Protein AF-A0A8T0DJP8-F1 (afdb_monomer_lite)

Foldseek 3Di:
DDDPDDPDPPCDPVNLVVCLVPLAADFLLLLLVLVLVVCPPPLCQVANEEEEPPDQFPRNLVSNVSSVNDAQAEEEQDEDLVLQLVLLQQWWAQPVPLDIAGCPLRNDPDPVSVVRTDGAPRDPSVRSVVVVVVSVVRVVSVCVSCVVRYDYAYLVDPPVVSLVVVCVSQVDPDPDPDPGNHYYYYHYDPRSNRVSSRVVCCVVRVHYYDYSVVSLVVCLVVVHSSNSSPVVVCVPPPPRRDDPDD

Secondary structure (DSSP, 8-state):
------------HHHHHHHHTTTPPPPHHHHHHHHHHHHTSHHHHHH-EEEES---SHHHHHHHHHTT---SEEEEEE--HHHHHHHHHTEEE-TTT--EEETTTB--SSHHHHHT-EE--PPPHHHHHHHHHHHHHHHHHHHHHHTTTEEEEETTS-HHHHHHHHHHHHTSPPSS-S----EEEEEE-TTSSHHHHHHHHHHHHTPEEEEHHHHHHHHHHTT-HHHHHHHHHHHHHSTTS-----

Sequence (246 aa):
MLADKLGHVVLNENDIYSLCSSGVDATAKELALAIKARLKQPDCEKRGFILVGFPVNEQQAKAMRWEGIFPEYAIFLEAPLQTLIEREAGKRLDPLTGETYHLISNPPPSVCVENRLVSLPANTPEKIKSLLEAYNRETVLLQQIYASVMKTVNAAQPLSDMYASVLAHVTQPPRSLALRTPRIVLLGFAGCGKKTQAGLLANKYGLLTINCGDLIRKEIANSTLLGKAMKSYVARNMPGKIPFNH

InterPro domains:
  IPR000850 Adenylate kinase/UMP-CMP kinase [PR00094] (185-198)
  IPR000850 Adenylate kinase/UMP-CMP kinase [PR00094] (213-227)
  IPR000850 Adenylate kinase/UMP-CMP kinase [PTHR23359] (35-166)
  IPR027417 P-loop containing nucleoside triphosphate hydrolase [G3DSA:3.40.50.300] (11-173)
  IPR027417 P-loop containing nucleoside triphosphate hydrolase [G3DSA:3.40.50.300] (174-242)
  IPR027417 P-loop containing nucleoside triphosphate hydrolase [SSF52540] (1-172)
  IPR027417 P-loop containing nucleoside triphosphate hydrolase [SSF52540] (183-233)
  IPR036193 Adenylate kinase, active site lid domain superfamily [SSF57774] (90-118)

pLDDT: mean 76.36, std 17.23, range [28.36, 93.88]

Organism: NCBI:txid34504

Structure (mmCIF, N/CA/C/O backbone):
data_AF-A0A8T0DJP8-F1
#
_entry.id   AF-A0A8T0DJP8-F1
#
loop_
_atom_site.group_PDB
_atom_site.id
_atom_site.type_symbol
_atom_site.label_atom_id
_atom_site.label_alt_id
_atom_site.label_comp_id
_atom_site.label_asym_id
_atom_site.label_entity_id
_atom_site.label_seq_id
_atom_site.pdbx_PDB_ins_code
_atom_site.Cartn_x
_atom_site.Cartn_y
_atom_site.Cartn_z
_atom_site.occupancy
_atom_site.B_iso_or_equiv
_atom_site.auth_seq_id
_atom_site.auth_comp_id
_atom_site.auth_asym_id
_atom_site.auth_atom_id
_atom_site.pdbx_PDB_model_num
ATOM 1 N N . MET A 1 1 ? -10.052 24.421 36.000 1.00 38.75 1 MET A N 1
ATOM 2 C CA . MET A 1 1 ? -9.300 23.293 36.592 1.00 38.75 1 MET A CA 1
ATOM 3 C C . MET A 1 1 ? -9.823 21.996 35.998 1.00 38.75 1 MET A C 1
ATOM 5 O O . MET A 1 1 ? -11.030 21.811 36.010 1.00 38.75 1 MET A O 1
ATOM 9 N N . LEU A 1 2 ? -8.900 21.148 35.520 1.00 30.52 2 LEU A N 1
ATOM 10 C CA . LEU A 1 2 ? -9.075 19.758 35.055 1.00 30.52 2 LEU A CA 1
ATOM 11 C C . LEU A 1 2 ? -9.648 19.539 33.639 1.00 30.52 2 LEU A C 1
ATOM 13 O O . LEU A 1 2 ? -10.708 18.948 33.485 1.00 30.52 2 LEU A O 1
ATOM 17 N N . ALA A 1 3 ? -8.884 19.929 32.608 1.00 28.36 3 ALA A N 1
ATOM 18 C CA . ALA A 1 3 ? -8.211 18.960 31.717 1.00 28.36 3 ALA A CA 1
ATOM 19 C C . ALA A 1 3 ? -7.372 19.638 30.605 1.00 28.36 3 ALA A C 1
ATOM 21 O O . ALA A 1 3 ? -7.477 19.297 29.433 1.00 28.36 3 ALA A O 1
ATOM 22 N N . ASP A 1 4 ? -6.444 20.519 30.997 1.00 38.28 4 ASP A N 1
ATOM 23 C CA . ASP A 1 4 ? -5.242 20.904 30.226 1.00 38.28 4 ASP A CA 1
ATOM 24 C C . ASP A 1 4 ? -4.209 19.755 30.147 1.00 38.28 4 ASP A C 1
ATOM 26 O O . ASP A 1 4 ? -3.008 19.929 30.352 1.00 38.28 4 ASP A O 1
ATOM 30 N N . LYS A 1 5 ? -4.651 18.519 29.908 1.00 37.88 5 LYS A N 1
ATOM 31 C CA . LYS A 1 5 ? -3.766 17.350 29.827 1.00 37.88 5 LYS A CA 1
ATOM 32 C C . LYS A 1 5 ? -4.276 16.390 28.771 1.00 37.88 5 LYS A C 1
ATOM 34 O O . LYS A 1 5 ? -5.035 15.486 29.089 1.00 37.88 5 LYS A O 1
ATOM 39 N N . LEU A 1 6 ? -3.846 16.631 27.535 1.00 32.41 6 LEU A N 1
ATOM 40 C CA . LEU A 1 6 ? -3.435 15.666 26.506 1.00 32.41 6 LEU A CA 1
ATOM 41 C C . LEU A 1 6 ? -3.293 16.462 25.202 1.00 32.41 6 LEU A C 1
ATOM 43 O O . LEU A 1 6 ? -4.284 16.840 24.586 1.00 32.41 6 LEU A O 1
ATOM 47 N N . GLY A 1 7 ? -2.048 16.763 24.824 1.00 31.17 7 GLY A N 1
ATOM 48 C CA . GLY A 1 7 ? -1.691 17.528 23.629 1.00 31.17 7 GLY A CA 1
ATOM 49 C C . GLY A 1 7 ? -2.070 16.820 22.329 1.00 31.17 7 GLY A C 1
ATOM 50 O O . GLY A 1 7 ? -1.211 16.298 21.622 1.00 31.17 7 GLY A O 1
ATOM 51 N N . HIS A 1 8 ? -3.354 16.835 21.994 1.00 32.19 8 HIS A N 1
ATOM 52 C CA . HIS A 1 8 ? -3.840 16.539 20.659 1.00 32.19 8 HIS A CA 1
ATOM 53 C C . HIS A 1 8 ? -4.059 17.858 19.933 1.00 32.19 8 HIS A C 1
ATOM 55 O O . HIS A 1 8 ? -5.053 18.548 20.139 1.00 32.19 8 HIS A O 1
ATOM 61 N N . VAL A 1 9 ? -3.100 18.202 19.072 1.00 29.36 9 VAL A N 1
ATOM 62 C CA . VAL A 1 9 ? -3.288 19.216 18.035 1.00 29.36 9 VAL A CA 1
ATOM 63 C C . VAL A 1 9 ? -4.400 18.712 17.117 1.00 29.36 9 VAL A C 1
ATOM 65 O O . VAL A 1 9 ? -4.161 17.889 16.232 1.00 29.36 9 VAL A O 1
ATOM 68 N N . VAL A 1 10 ? -5.622 19.174 17.366 1.00 35.66 10 VAL A N 1
ATOM 69 C CA . VAL A 1 10 ? -6.702 19.145 16.385 1.00 35.66 10 VAL A CA 1
ATOM 70 C C . VAL A 1 10 ? -6.345 20.227 15.375 1.00 35.66 10 VAL A C 1
ATOM 72 O O . VAL A 1 10 ? -6.473 21.409 15.673 1.00 35.66 10 VAL A O 1
ATOM 75 N N . LEU A 1 11 ? -5.803 19.825 14.223 1.00 35.41 11 LEU A N 1
ATOM 76 C CA . LEU A 1 11 ? -5.601 20.753 13.111 1.00 35.41 11 LEU A CA 1
ATOM 77 C C . LEU A 1 11 ? -6.986 21.177 12.621 1.00 35.41 11 LEU A C 1
ATOM 79 O O . LEU A 1 11 ? -7.792 20.329 12.234 1.00 35.41 11 LEU A O 1
ATOM 83 N N . ASN A 1 12 ? -7.267 22.471 12.718 1.00 34.00 12 ASN A N 1
ATOM 84 C CA . ASN A 1 12 ? -8.543 23.056 12.341 1.00 34.00 12 ASN A CA 1
ATOM 85 C C . ASN A 1 12 ? -8.596 23.187 10.806 1.00 34.00 12 ASN A C 1
ATOM 87 O O . ASN A 1 12 ? -7.554 23.328 10.166 1.00 34.00 12 ASN A O 1
ATOM 91 N N . GLU A 1 13 ? -9.778 23.174 10.183 1.00 39.06 13 GLU A N 1
ATOM 92 C CA . GLU A 1 13 ? -9.905 23.300 8.712 1.00 39.06 13 GLU A CA 1
ATOM 93 C C . GLU A 1 13 ? -9.254 24.593 8.176 1.00 39.06 13 GLU A C 1
ATOM 95 O O . GLU A 1 13 ? -8.717 24.613 7.069 1.00 39.06 13 GLU A O 1
ATOM 100 N N . ASN A 1 14 ? -9.178 25.634 9.010 1.00 38.84 14 ASN A N 1
ATOM 101 C CA . ASN A 1 14 ? -8.473 26.885 8.720 1.00 38.84 14 ASN A CA 1
ATOM 102 C C . ASN A 1 14 ? -6.936 26.741 8.679 1.00 38.84 14 ASN A C 1
ATOM 104 O O . ASN A 1 14 ? -6.278 27.486 7.952 1.00 38.84 14 ASN A O 1
ATOM 108 N N . ASP A 1 15 ? -6.352 25.764 9.381 1.00 40.00 15 ASP A N 1
ATOM 109 C CA . ASP A 1 15 ? -4.904 25.511 9.352 1.00 40.00 15 ASP A CA 1
ATOM 110 C C . ASP A 1 15 ? -4.483 24.893 8.012 1.00 40.00 15 ASP A C 1
ATOM 112 O O . ASP A 1 15 ? -3.421 25.217 7.481 1.00 40.00 15 ASP A O 1
ATOM 116 N N . ILE A 1 16 ? -5.354 24.073 7.410 1.00 40.12 16 ILE A N 1
ATOM 117 C CA . ILE A 1 16 ? -5.149 23.477 6.079 1.00 40.12 16 ILE A CA 1
ATOM 118 C C . ILE A 1 16 ? -5.136 24.567 4.992 1.00 40.12 16 ILE A C 1
ATOM 120 O O . ILE A 1 16 ? -4.349 24.492 4.044 1.00 40.12 16 ILE A O 1
ATOM 124 N N . TYR A 1 17 ? -5.946 25.620 5.147 1.00 38.22 17 TYR A N 1
ATOM 125 C CA . TYR A 1 17 ? -5.939 26.776 4.243 1.00 38.22 17 TYR A CA 1
ATOM 126 C C . TYR A 1 17 ? -4.620 27.568 4.304 1.00 38.22 17 TYR A C 1
ATOM 128 O O . TYR A 1 17 ? -4.152 28.029 3.262 1.00 38.22 17 TYR A O 1
ATOM 136 N N . SER A 1 18 ? -3.980 27.674 5.478 1.00 42.34 18 SER A N 1
ATOM 137 C CA . SER A 1 18 ? -2.696 28.384 5.649 1.00 42.34 18 SER A CA 1
ATOM 138 C C . SER A 1 18 ? -1.504 27.712 4.939 1.00 42.34 18 SER A C 1
ATOM 140 O O . SER A 1 18 ? -0.568 28.382 4.492 1.00 42.34 18 SER A O 1
ATOM 142 N N . LEU A 1 19 ? -1.558 26.386 4.773 1.00 38.56 19 LEU A N 1
ATOM 143 C CA . LEU A 1 19 ? -0.515 25.591 4.110 1.00 38.56 19 LEU A CA 1
ATOM 144 C C . LEU A 1 19 ? -0.508 25.790 2.584 1.00 38.56 19 LEU A C 1
ATOM 146 O O . LEU A 1 19 ? 0.520 25.640 1.926 1.00 38.56 19 LEU A O 1
ATOM 150 N N . CYS A 1 20 ? -1.653 26.167 2.012 1.00 40.03 20 CYS A N 1
ATOM 151 C CA . CYS A 1 20 ? -1.834 26.281 0.565 1.00 40.03 20 CYS A CA 1
ATOM 152 C C . CYS A 1 20 ? -1.375 27.620 -0.011 1.00 40.03 20 CYS A C 1
ATOM 154 O O . CYS A 1 20 ? -0.961 27.680 -1.168 1.00 40.03 20 CYS A O 1
ATOM 156 N N . SER A 1 21 ? -1.439 28.691 0.777 1.00 40.03 21 SER A N 1
ATOM 157 C CA . SER A 1 21 ? -0.989 30.030 0.382 1.00 40.03 21 SER A CA 1
ATOM 158 C C . SER A 1 21 ? 0.530 30.210 0.482 1.00 40.03 21 SER A C 1
ATOM 160 O O . SER A 1 21 ? 1.060 31.182 -0.048 1.00 40.03 21 SER A O 1
ATOM 162 N N . SER A 1 22 ? 1.237 29.269 1.114 1.00 47.28 22 SER A N 1
ATOM 163 C CA . SER A 1 22 ? 2.675 29.349 1.399 1.00 47.28 22 SER A CA 1
ATOM 164 C C . SER A 1 22 ? 3.555 28.426 0.538 1.00 47.28 22 SER A C 1
ATOM 166 O O . SER A 1 22 ? 4.774 28.452 0.680 1.00 47.28 22 SER A O 1
ATOM 168 N N . GLY A 1 23 ? 2.979 27.635 -0.380 1.00 47.50 23 GLY A N 1
ATOM 169 C CA . GLY A 1 23 ? 3.752 26.747 -1.265 1.00 47.50 23 GLY A CA 1
ATOM 170 C C . GLY A 1 23 ? 4.442 25.585 -0.539 1.00 47.50 23 GLY A C 1
ATOM 171 O O . GLY A 1 23 ? 5.450 25.071 -1.021 1.00 47.50 23 GLY A O 1
ATOM 172 N N . VAL A 1 24 ? 3.924 25.195 0.629 1.00 50.94 24 VAL A N 1
ATOM 173 C CA . VAL A 1 24 ? 4.526 24.176 1.492 1.00 50.94 24 VAL A CA 1
ATOM 174 C C . VAL A 1 24 ? 4.209 22.776 0.968 1.00 50.94 24 VAL A C 1
ATOM 176 O O . VAL A 1 24 ? 3.095 22.474 0.540 1.00 50.94 24 VAL A O 1
ATOM 179 N N . ASP A 1 25 ? 5.217 21.911 0.993 1.00 56.66 25 ASP A N 1
ATOM 180 C CA . ASP A 1 25 ? 5.085 20.520 0.588 1.00 56.66 25 ASP A CA 1
ATOM 181 C C . ASP A 1 25 ? 4.259 19.698 1.577 1.00 56.66 25 ASP A C 1
ATOM 183 O O . ASP A 1 25 ? 4.477 19.794 2.785 1.00 56.66 25 ASP A O 1
ATOM 187 N N . ALA A 1 26 ? 3.413 18.795 1.070 1.00 62.81 26 ALA A N 1
ATOM 188 C CA . ALA A 1 26 ? 2.639 17.932 1.953 1.00 62.81 26 ALA A CA 1
ATOM 189 C C . ALA A 1 26 ? 3.530 17.061 2.849 1.00 62.81 26 ALA A C 1
ATOM 191 O O . ALA A 1 26 ? 4.427 16.352 2.378 1.00 62.81 26 ALA A O 1
ATOM 192 N N . THR A 1 27 ? 3.251 17.076 4.151 1.00 72.44 27 THR A N 1
ATOM 193 C CA . THR A 1 27 ? 3.953 16.244 5.133 1.00 72.44 27 THR A CA 1
ATOM 194 C C . THR A 1 27 ? 3.363 14.829 5.215 1.00 72.44 27 THR A C 1
ATOM 196 O O . THR A 1 27 ? 2.219 14.570 4.836 1.00 72.44 27 THR A O 1
ATOM 199 N N . ALA A 1 28 ? 4.118 13.877 5.780 1.00 77.06 28 ALA A N 1
ATOM 200 C CA . ALA A 1 28 ? 3.614 12.524 6.055 1.00 77.06 28 ALA A CA 1
ATOM 201 C C . ALA A 1 28 ? 2.327 12.525 6.912 1.00 77.06 28 ALA A C 1
ATOM 203 O O . ALA A 1 28 ? 1.495 11.625 6.784 1.00 77.06 28 ALA A O 1
ATOM 204 N N . LYS A 1 29 ? 2.156 13.552 7.757 1.00 78.00 29 LYS A N 1
ATOM 205 C CA . LYS A 1 29 ? 0.980 13.758 8.608 1.00 78.00 29 LYS A CA 1
ATOM 206 C C . LYS A 1 29 ? -0.268 14.104 7.798 1.00 78.00 29 LYS A C 1
ATOM 208 O O . LYS A 1 29 ? -1.312 13.500 8.016 1.00 78.00 29 LYS A O 1
ATOM 213 N N . GLU A 1 30 ? -0.161 15.014 6.835 1.00 77.88 30 GLU A N 1
ATOM 214 C CA . GLU A 1 30 ? -1.288 15.400 5.973 1.00 77.88 30 GLU A CA 1
ATOM 215 C C . GLU A 1 30 ? -1.787 14.230 5.122 1.00 77.88 30 GLU A C 1
ATOM 217 O O . GLU A 1 30 ? -2.992 14.015 4.996 1.00 77.88 30 GLU A O 1
ATOM 222 N N . LEU A 1 31 ? -0.869 13.411 4.599 1.00 78.62 31 LEU A N 1
ATOM 223 C CA . LEU A 1 31 ? -1.241 12.202 3.866 1.00 78.62 31 LEU A CA 1
ATOM 224 C C . LEU A 1 31 ? -1.945 11.180 4.775 1.00 78.62 31 LEU A C 1
ATOM 226 O O . LEU A 1 31 ? -2.956 10.599 4.380 1.00 78.62 31 LEU A O 1
ATOM 230 N N . ALA A 1 32 ? -1.470 10.993 6.010 1.00 82.69 32 ALA A N 1
ATOM 231 C CA . ALA A 1 32 ? -2.149 10.137 6.982 1.00 82.69 32 ALA A CA 1
ATOM 232 C C . ALA A 1 32 ? -3.551 10.664 7.343 1.00 82.69 32 ALA A C 1
ATOM 234 O O . ALA A 1 32 ? -4.487 9.870 7.456 1.00 82.69 32 ALA A O 1
ATOM 235 N N . LEU A 1 33 ? -3.724 11.984 7.456 1.00 82.31 33 LEU A N 1
ATOM 236 C CA . LEU A 1 33 ? -5.018 12.620 7.709 1.00 82.31 33 LEU A CA 1
ATOM 237 C C . LEU A 1 33 ? -6.005 12.389 6.554 1.00 82.31 33 LEU A C 1
ATOM 239 O O . LEU A 1 33 ? -7.161 12.036 6.786 1.00 82.31 33 LEU A O 1
ATOM 243 N N . ALA A 1 34 ? -5.542 12.506 5.309 1.00 81.44 34 ALA A N 1
ATOM 244 C CA . ALA A 1 34 ? -6.347 12.217 4.124 1.00 81.44 34 ALA A CA 1
ATOM 245 C C . ALA A 1 34 ? -6.821 10.757 4.090 1.00 81.44 34 ALA A C 1
ATOM 247 O O . ALA A 1 34 ? -7.991 10.461 3.833 1.00 81.44 34 ALA A O 1
ATOM 248 N N . ILE A 1 35 ? -5.914 9.832 4.413 1.00 85.62 35 ILE A N 1
ATOM 249 C CA . ILE A 1 35 ? -6.234 8.408 4.517 1.00 85.62 35 ILE A CA 1
ATOM 250 C C . ILE A 1 35 ? -7.257 8.192 5.634 1.00 85.62 35 ILE A C 1
ATOM 252 O O . ILE A 1 35 ? -8.271 7.541 5.403 1.00 85.62 35 ILE A O 1
ATOM 256 N N . LYS A 1 36 ? -7.063 8.786 6.816 1.00 86.94 36 LYS A N 1
ATOM 257 C CA . LYS A 1 36 ? -8.022 8.719 7.930 1.00 86.94 36 LYS A CA 1
ATOM 258 C C . LYS A 1 36 ? -9.416 9.187 7.517 1.00 86.94 36 LYS A C 1
ATOM 260 O O . LYS A 1 36 ? -10.391 8.517 7.848 1.00 86.94 36 LYS A O 1
ATOM 265 N N . ALA A 1 37 ? -9.518 10.296 6.786 1.00 85.31 37 ALA A N 1
ATOM 266 C CA . ALA A 1 37 ? -10.794 10.802 6.290 1.00 85.31 37 ALA A CA 1
ATOM 267 C C . ALA A 1 37 ? -11.489 9.781 5.374 1.00 85.31 37 ALA A C 1
ATOM 269 O O . ALA A 1 37 ? -12.678 9.513 5.542 1.00 85.31 37 ALA A O 1
ATOM 270 N N . ARG A 1 38 ? -10.742 9.132 4.469 1.00 86.00 38 ARG A N 1
ATOM 271 C CA . ARG A 1 38 ? -11.275 8.056 3.618 1.00 86.00 38 ARG A CA 1
ATOM 272 C C . ARG A 1 38 ? -11.697 6.821 4.420 1.00 86.00 38 ARG A C 1
ATOM 274 O O . ARG A 1 38 ? -12.712 6.214 4.086 1.00 86.00 38 ARG A O 1
ATOM 281 N N . LEU A 1 39 ? -10.932 6.459 5.450 1.00 85.31 39 LEU A N 1
ATOM 282 C CA . LEU A 1 39 ? -11.173 5.287 6.299 1.00 85.31 39 LEU A CA 1
ATOM 283 C C . LEU A 1 39 ? -12.397 5.426 7.211 1.00 85.31 39 LEU A C 1
ATOM 285 O O . LEU A 1 39 ? -12.980 4.413 7.580 1.00 85.31 39 LEU A O 1
ATOM 289 N N . LYS A 1 40 ? -12.787 6.656 7.560 1.00 85.69 40 LYS A N 1
ATOM 290 C CA . LYS A 1 40 ? -13.983 6.958 8.366 1.00 85.69 40 LYS A CA 1
ATOM 291 C C . LYS A 1 40 ? -15.293 6.936 7.575 1.00 85.69 40 LYS A C 1
ATOM 293 O O . LYS A 1 40 ? -16.357 7.154 8.143 1.00 85.69 40 LYS A O 1
ATOM 298 N N . GLN A 1 41 ? -15.242 6.737 6.260 1.00 86.00 41 GLN A N 1
ATOM 299 C CA . GLN A 1 41 ? -16.465 6.641 5.471 1.00 86.00 41 GLN A CA 1
ATOM 300 C C . GLN A 1 41 ? -17.245 5.364 5.841 1.00 86.00 41 GLN A C 1
ATOM 302 O O . GLN A 1 41 ? -16.637 4.334 6.154 1.00 86.00 41 GLN A O 1
ATOM 307 N N . PRO A 1 42 ? -18.592 5.400 5.800 1.00 85.62 42 PRO A N 1
ATOM 308 C CA . PRO A 1 42 ? -19.434 4.314 6.310 1.00 85.62 42 PRO A CA 1
ATOM 309 C C . PRO A 1 42 ? -19.252 2.995 5.547 1.00 85.62 42 PRO A C 1
ATOM 311 O O . PRO A 1 42 ? -19.579 1.927 6.059 1.00 85.62 42 PRO A O 1
ATOM 314 N N . ASP A 1 43 ? -18.742 3.048 4.317 1.00 86.94 43 ASP A N 1
ATOM 315 C CA . ASP A 1 43 ? -18.398 1.873 3.524 1.00 86.94 43 ASP A CA 1
ATOM 316 C C . ASP A 1 43 ? -17.178 1.136 4.109 1.00 86.94 43 ASP A C 1
ATOM 318 O O . ASP A 1 43 ? -17.220 -0.085 4.273 1.00 86.94 43 ASP A O 1
ATOM 322 N N . CYS A 1 44 ? -16.132 1.870 4.500 1.00 85.75 44 CYS A N 1
ATOM 323 C CA . CYS A 1 44 ? -14.938 1.344 5.163 1.00 85.75 44 CYS A CA 1
ATOM 324 C C . CYS A 1 44 ? -15.227 0.822 6.567 1.00 85.75 44 CYS A C 1
ATOM 326 O O . CYS A 1 44 ? -14.709 -0.233 6.932 1.00 85.75 44 CYS A O 1
ATOM 328 N N . GLU A 1 45 ? -16.076 1.508 7.331 1.00 81.25 45 GLU A N 1
ATOM 329 C CA . GLU A 1 45 ? -16.449 1.076 8.683 1.00 81.25 45 GLU A CA 1
ATOM 330 C C . GLU A 1 45 ? -17.281 -0.208 8.695 1.00 81.25 45 GLU A C 1
ATOM 332 O O . GLU A 1 45 ? -17.201 -0.969 9.654 1.00 81.25 45 GLU A O 1
ATOM 337 N N . LYS A 1 46 ? -18.061 -0.470 7.638 1.00 83.31 46 LYS A N 1
ATOM 338 C CA . LYS A 1 46 ? -18.899 -1.675 7.524 1.00 83.31 46 LYS A CA 1
ATOM 339 C C . LYS A 1 46 ? -18.180 -2.856 6.885 1.00 83.31 46 LYS A C 1
ATOM 341 O O . LYS A 1 46 ? -18.442 -3.996 7.255 1.00 83.31 46 LYS A O 1
ATOM 346 N N . ARG A 1 47 ? -17.316 -2.600 5.900 1.00 83.00 47 ARG A N 1
ATOM 347 C CA . ARG A 1 47 ? -16.691 -3.651 5.079 1.00 83.00 47 ARG A CA 1
ATOM 348 C C . ARG A 1 47 ? -15.245 -3.937 5.457 1.00 83.00 47 ARG A C 1
ATOM 350 O O . ARG A 1 47 ? -14.752 -5.006 5.132 1.00 83.00 47 ARG A O 1
ATOM 357 N N . GLY A 1 48 ? -14.559 -3.017 6.128 1.00 86.81 48 GLY A N 1
ATOM 358 C CA . GLY A 1 48 ? -13.112 -3.093 6.316 1.00 86.81 48 GLY A CA 1
ATOM 359 C C . GLY A 1 48 ? -12.342 -2.662 5.075 1.00 86.81 48 GLY A C 1
ATOM 360 O O . GLY A 1 48 ? -12.917 -2.304 4.040 1.00 86.81 48 GLY A O 1
ATOM 361 N N . PHE A 1 49 ? -11.017 -2.658 5.187 1.00 90.62 49 PHE A N 1
ATOM 362 C CA . PHE A 1 49 ? -10.160 -2.093 4.154 1.00 90.62 49 PHE A CA 1
ATOM 363 C C . PHE A 1 49 ? -8.805 -2.787 4.024 1.00 90.62 49 PHE A C 1
ATOM 365 O O . PHE A 1 49 ? -8.260 -3.355 4.971 1.00 90.62 49 PHE A O 1
ATOM 372 N N . ILE A 1 50 ? -8.243 -2.661 2.824 1.00 91.38 50 ILE A N 1
ATOM 373 C CA . ILE A 1 50 ? -6.875 -3.026 2.476 1.00 91.38 50 ILE A CA 1
ATOM 374 C C . ILE A 1 50 ? -6.174 -1.758 2.002 1.00 91.38 50 ILE A C 1
ATOM 376 O O . ILE A 1 50 ? -6.495 -1.232 0.936 1.00 91.38 50 ILE A O 1
ATOM 380 N N . LEU A 1 51 ? -5.217 -1.265 2.776 1.00 91.25 51 LEU A N 1
ATOM 381 C CA . LEU A 1 51 ? -4.397 -0.123 2.398 1.00 91.25 51 LEU A CA 1
ATOM 382 C C . LEU A 1 51 ? -3.213 -0.595 1.550 1.00 91.25 51 LEU A C 1
ATOM 384 O O . LEU A 1 51 ? -2.470 -1.498 1.942 1.00 91.25 51 LEU A O 1
ATOM 388 N N . VAL A 1 52 ? -3.026 0.023 0.386 1.00 87.94 52 VAL A N 1
ATOM 389 C CA . VAL A 1 52 ? -1.961 -0.326 -0.557 1.00 87.94 52 VAL A CA 1
ATOM 390 C C . VAL A 1 52 ? -1.092 0.891 -0.837 1.00 87.94 52 VAL A C 1
ATOM 392 O O . VAL A 1 52 ? -1.581 1.935 -1.267 1.00 87.94 52 VAL A O 1
ATOM 395 N N . GLY A 1 53 ? 0.220 0.722 -0.662 1.00 77.38 53 GLY A N 1
ATOM 396 C CA . GLY A 1 53 ? 1.211 1.737 -1.031 1.00 77.38 53 GLY A CA 1
ATOM 397 C C . GLY A 1 53 ? 1.483 2.803 0.033 1.00 77.38 53 GLY A C 1
ATOM 398 O O . GLY A 1 53 ? 2.164 3.776 -0.274 1.00 77.38 53 GLY A O 1
ATOM 399 N N . PHE A 1 54 ? 0.986 2.619 1.257 1.00 83.88 54 PHE A N 1
ATOM 400 C CA . PHE A 1 54 ? 1.299 3.443 2.423 1.00 83.88 54 PHE A CA 1
ATOM 401 C C . PHE A 1 54 ? 1.209 2.578 3.691 1.00 83.88 54 PHE A C 1
ATOM 403 O O . PHE A 1 54 ? 0.285 1.765 3.775 1.00 83.88 54 PHE A O 1
ATOM 410 N N . PRO A 1 55 ? 2.111 2.733 4.671 1.00 88.31 55 PRO A N 1
ATOM 411 C CA . PRO A 1 55 ? 3.279 3.616 4.676 1.00 88.31 55 PRO A CA 1
ATOM 412 C C . PRO A 1 55 ? 4.475 3.006 3.921 1.00 88.31 55 PRO A C 1
ATOM 414 O O . PRO A 1 55 ? 4.597 1.791 3.818 1.00 88.31 55 PRO A O 1
ATOM 417 N N . VAL A 1 56 ? 5.372 3.841 3.394 1.00 82.06 56 VAL A N 1
ATOM 418 C CA . VAL A 1 56 ? 6.607 3.422 2.695 1.00 82.06 56 VAL A CA 1
ATOM 419 C C . VAL A 1 56 ? 7.893 3.767 3.445 1.00 82.06 56 VAL A C 1
ATOM 421 O O . VAL A 1 56 ? 8.949 3.278 3.063 1.00 82.06 56 VAL A O 1
ATOM 424 N N . ASN A 1 57 ? 7.813 4.576 4.504 1.00 82.38 57 ASN A N 1
ATOM 425 C CA . ASN A 1 57 ? 8.936 4.912 5.383 1.00 82.38 57 ASN A CA 1
ATOM 426 C C . ASN A 1 57 ? 8.481 5.018 6.850 1.00 82.38 57 ASN A C 1
ATOM 428 O O . ASN A 1 57 ? 7.283 4.981 7.162 1.00 82.38 57 ASN A O 1
ATOM 432 N N . GLU A 1 58 ? 9.447 5.177 7.752 1.00 84.75 58 GLU A N 1
ATOM 433 C CA . GLU A 1 58 ? 9.198 5.319 9.189 1.00 84.75 58 GLU A CA 1
ATOM 434 C C . GLU A 1 58 ? 8.283 6.513 9.515 1.00 84.75 58 GLU A C 1
ATOM 436 O O . GLU A 1 58 ? 7.351 6.392 10.314 1.00 84.75 58 GLU A O 1
ATOM 441 N N . GLN A 1 59 ? 8.527 7.670 8.893 1.00 84.50 59 GLN A N 1
ATOM 442 C CA . GLN A 1 59 ? 7.788 8.904 9.178 1.00 84.50 59 GLN A CA 1
ATOM 443 C C . GLN A 1 59 ? 6.291 8.755 8.880 1.00 84.50 59 GLN A C 1
ATOM 445 O O . GLN A 1 59 ? 5.451 9.190 9.667 1.00 84.50 59 GLN A O 1
ATOM 450 N N . GLN A 1 60 ? 5.948 8.089 7.777 1.00 86.31 60 GLN A N 1
ATOM 451 C CA . GLN A 1 60 ? 4.569 7.778 7.411 1.00 86.31 60 GLN A CA 1
ATOM 452 C C . GLN A 1 60 ? 3.929 6.763 8.360 1.00 86.31 60 GLN A C 1
ATOM 454 O O . GLN A 1 60 ? 2.773 6.929 8.746 1.00 86.31 60 GLN A O 1
ATOM 459 N N . ALA A 1 61 ? 4.671 5.736 8.782 1.00 88.06 61 ALA A N 1
ATOM 460 C CA . ALA A 1 61 ? 4.166 4.758 9.743 1.00 88.06 61 ALA A CA 1
ATOM 461 C C . ALA A 1 61 ? 3.874 5.409 11.109 1.00 88.06 61 ALA A C 1
ATOM 463 O O . ALA A 1 61 ? 2.835 5.150 11.724 1.00 88.06 61 ALA A O 1
ATOM 464 N N . LYS A 1 62 ? 4.745 6.323 11.559 1.00 87.56 62 LYS A N 1
ATOM 465 C CA . LYS A 1 62 ? 4.509 7.153 12.750 1.00 87.56 62 LYS A CA 1
ATOM 466 C C . LYS A 1 62 ? 3.295 8.070 12.567 1.00 87.56 62 LYS A C 1
ATOM 468 O O . LYS A 1 62 ? 2.454 8.133 13.461 1.00 87.56 62 LYS A O 1
ATOM 473 N N . ALA A 1 63 ? 3.146 8.696 11.397 1.00 86.94 63 ALA A N 1
ATOM 474 C CA . ALA A 1 63 ? 1.976 9.506 11.057 1.00 86.94 63 ALA A CA 1
ATOM 475 C C . ALA A 1 63 ? 0.661 8.719 11.145 1.00 86.94 63 ALA A C 1
ATOM 477 O O . ALA A 1 63 ? -0.288 9.199 11.759 1.00 86.94 63 ALA A O 1
ATOM 478 N N . MET A 1 64 ? 0.612 7.483 10.636 1.00 88.81 64 MET A N 1
ATOM 479 C CA . MET A 1 64 ? -0.567 6.619 10.791 1.00 88.81 64 MET A CA 1
ATOM 480 C C . MET A 1 64 ? -0.926 6.377 12.254 1.00 88.81 64 MET A C 1
ATOM 482 O O . MET A 1 64 ? -2.095 6.488 12.620 1.00 88.81 64 MET A O 1
ATOM 486 N N . ARG A 1 65 ? 0.072 6.073 13.093 1.00 89.62 65 ARG A N 1
ATOM 487 C CA . ARG A 1 65 ? -0.141 5.848 14.528 1.00 89.62 65 ARG A CA 1
ATOM 488 C C . ARG A 1 65 ? -0.669 7.094 15.229 1.00 89.62 65 ARG A C 1
ATOM 490 O O . ARG A 1 65 ? -1.626 6.981 15.990 1.00 89.62 65 ARG A O 1
ATOM 497 N N . TRP A 1 66 ? -0.089 8.265 14.958 1.00 86.38 66 TRP A N 1
ATOM 498 C CA . TRP A 1 66 ? -0.575 9.533 15.517 1.00 86.38 66 TRP A CA 1
ATOM 499 C C . TRP A 1 66 ? -2.008 9.840 15.095 1.00 86.38 66 TRP A C 1
ATOM 501 O O . TRP A 1 66 ? -2.797 10.325 15.902 1.00 86.38 66 TRP A O 1
ATOM 511 N N . GLU A 1 67 ? -2.366 9.493 13.862 1.00 85.06 67 GLU A N 1
ATOM 512 C CA . GLU A 1 67 ? -3.719 9.678 13.350 1.00 85.06 67 GLU A CA 1
ATOM 513 C C . GLU A 1 67 ? -4.723 8.616 13.825 1.00 85.06 67 GLU A C 1
ATOM 515 O O . GLU A 1 67 ? -5.923 8.744 13.560 1.00 85.06 67 GLU A O 1
ATOM 520 N N . GLY A 1 68 ? -4.274 7.613 14.585 1.00 87.44 68 GLY A N 1
ATOM 521 C CA . GLY A 1 68 ? -5.117 6.555 15.140 1.00 87.44 68 GLY A CA 1
ATOM 522 C C . GLY A 1 68 ? -5.431 5.428 14.154 1.00 87.44 68 GLY A C 1
ATOM 523 O O . GLY A 1 68 ? -6.390 4.682 14.351 1.00 87.44 68 GLY A O 1
ATOM 524 N N . ILE A 1 69 ? -4.651 5.300 13.079 1.00 88.69 69 ILE A N 1
ATOM 525 C CA . ILE A 1 69 ? -4.801 4.231 12.094 1.00 88.69 69 ILE A CA 1
ATOM 526 C C . ILE A 1 69 ? -3.911 3.058 12.509 1.00 88.69 69 ILE A C 1
ATOM 528 O O . ILE A 1 69 ? -2.691 3.088 12.343 1.00 88.69 69 ILE A O 1
ATOM 532 N N . PHE A 1 70 ? -4.542 2.000 13.018 1.00 89.06 70 PHE A N 1
ATOM 533 C CA . PHE A 1 70 ? -3.873 0.776 13.456 1.00 89.06 70 PHE A CA 1
ATOM 534 C C . PHE A 1 70 ? -4.328 -0.411 12.601 1.00 89.06 70 PHE A C 1
ATOM 536 O O . PHE A 1 70 ? -5.449 -0.899 12.780 1.00 89.06 70 PHE A O 1
ATOM 543 N N . PRO A 1 71 ? -3.490 -0.856 11.651 1.00 90.31 71 PRO A N 1
ATOM 544 C CA . PRO A 1 71 ? -3.704 -2.102 10.928 1.00 90.31 71 PRO A CA 1
ATOM 545 C C . PRO A 1 71 ? -3.697 -3.296 11.879 1.00 90.31 71 PRO A C 1
ATOM 547 O O . PRO A 1 71 ? -2.881 -3.357 12.797 1.00 90.31 71 PRO A O 1
ATOM 550 N N . GLU A 1 72 ? -4.578 -4.255 11.625 1.00 89.25 72 GLU A N 1
ATOM 551 C CA . GLU A 1 72 ? -4.595 -5.546 12.317 1.00 89.25 72 GLU A CA 1
ATOM 552 C C . GLU A 1 72 ? -3.601 -6.525 11.690 1.00 89.25 72 GLU A C 1
ATOM 554 O O . GLU A 1 72 ? -3.037 -7.356 12.394 1.00 89.25 72 GLU A O 1
ATOM 559 N N . TYR A 1 73 ? -3.361 -6.388 10.382 1.00 91.50 73 TYR A N 1
ATOM 560 C CA . TYR A 1 73 ? -2.429 -7.214 9.625 1.00 91.50 73 TYR A CA 1
ATOM 561 C C . TYR A 1 73 ? -1.539 -6.334 8.746 1.00 91.50 73 TYR A C 1
ATOM 563 O O . TYR A 1 73 ? -2.035 -5.483 8.002 1.00 91.50 73 TYR A O 1
ATOM 571 N N . ALA A 1 74 ? -0.228 -6.564 8.796 1.00 93.25 74 ALA A N 1
ATOM 572 C CA . ALA A 1 74 ? 0.757 -5.923 7.929 1.00 93.25 74 ALA A CA 1
ATOM 573 C C . ALA A 1 74 ? 1.483 -6.985 7.093 1.00 93.25 74 ALA A C 1
ATOM 575 O O . ALA A 1 74 ? 2.320 -7.732 7.588 1.00 93.25 74 ALA A O 1
ATOM 576 N N . ILE A 1 75 ? 1.169 -7.079 5.806 1.00 93.88 75 ILE A N 1
ATOM 577 C CA . ILE A 1 75 ? 1.743 -8.113 4.941 1.00 93.88 75 ILE A CA 1
ATOM 578 C C . ILE A 1 75 ? 2.868 -7.501 4.117 1.00 93.88 75 ILE A C 1
ATOM 580 O O . ILE A 1 75 ? 2.631 -6.595 3.318 1.00 93.88 75 ILE A O 1
ATOM 584 N N . PHE A 1 76 ? 4.078 -8.024 4.282 1.00 93.62 76 PHE A N 1
ATOM 585 C CA . PHE A 1 76 ? 5.255 -7.635 3.514 1.00 93.62 76 PHE A CA 1
ATOM 586 C C . PHE A 1 76 ? 5.470 -8.628 2.374 1.00 93.62 76 PHE A C 1
ATOM 588 O O . PHE A 1 76 ? 5.742 -9.803 2.599 1.00 93.62 76 PHE A O 1
ATOM 595 N N . LEU A 1 77 ? 5.326 -8.154 1.140 1.00 92.00 77 LEU A N 1
ATOM 596 C CA . LEU A 1 77 ? 5.568 -8.923 -0.073 1.00 92.00 77 LEU A CA 1
ATOM 597 C C . LEU A 1 77 ? 7.005 -8.693 -0.549 1.00 92.00 77 LEU A C 1
ATOM 599 O O . LEU A 1 77 ? 7.338 -7.601 -1.025 1.00 92.00 77 LEU A O 1
ATOM 603 N N . GLU A 1 78 ? 7.828 -9.734 -0.465 1.00 92.06 78 GLU A N 1
ATOM 604 C CA . GLU A 1 78 ? 9.250 -9.699 -0.816 1.00 92.06 78 GLU A CA 1
ATOM 605 C C . GLU A 1 78 ? 9.525 -10.536 -2.062 1.00 92.06 78 GLU A C 1
ATOM 607 O O . GLU A 1 78 ? 9.031 -11.652 -2.191 1.00 92.06 78 GLU A O 1
ATOM 612 N N . ALA A 1 79 ? 10.315 -10.013 -2.997 1.00 91.06 79 ALA A N 1
ATOM 613 C CA . ALA A 1 79 ? 10.734 -10.750 -4.184 1.00 91.06 79 ALA A CA 1
ATOM 614 C C . ALA A 1 79 ? 12.207 -10.453 -4.509 1.00 91.06 79 ALA A C 1
ATOM 616 O O . ALA A 1 79 ? 12.665 -9.335 -4.255 1.00 91.06 79 ALA A O 1
ATOM 617 N N . PRO A 1 80 ? 12.940 -11.413 -5.103 1.00 93.44 80 PRO A N 1
ATOM 618 C CA . PRO A 1 80 ? 14.294 -11.195 -5.592 1.00 93.44 80 PRO A CA 1
ATOM 619 C C . PRO A 1 80 ? 14.352 -10.101 -6.661 1.00 93.44 80 PRO A C 1
ATOM 621 O O . PRO A 1 80 ? 13.420 -9.941 -7.453 1.00 93.44 80 PRO A O 1
ATOM 624 N N . LEU A 1 81 ? 15.489 -9.403 -6.736 1.00 90.81 81 LEU A N 1
ATOM 625 C CA . LEU A 1 81 ? 15.737 -8.333 -7.710 1.00 90.81 81 LEU A CA 1
ATOM 626 C C . LEU A 1 81 ? 15.413 -8.761 -9.149 1.00 90.81 81 LEU A C 1
ATOM 628 O O . LEU A 1 81 ? 14.738 -8.026 -9.861 1.00 90.81 81 LEU A O 1
ATOM 632 N N . GLN A 1 82 ? 15.839 -9.959 -9.552 1.00 90.75 82 GLN A N 1
ATOM 633 C CA . GLN A 1 82 ? 15.621 -10.470 -10.906 1.00 90.75 82 GLN A CA 1
ATOM 634 C C . GLN A 1 82 ? 14.128 -10.567 -11.253 1.00 90.75 82 GLN A C 1
ATOM 636 O O . GLN A 1 82 ? 13.682 -10.037 -12.269 1.00 90.75 82 GLN A O 1
ATOM 641 N N . THR A 1 83 ? 13.331 -11.135 -10.345 1.00 89.88 83 THR A N 1
ATOM 642 C CA . THR A 1 83 ? 11.872 -11.220 -10.487 1.00 89.88 83 THR A CA 1
ATOM 643 C C . THR A 1 83 ? 11.228 -9.836 -10.576 1.00 89.88 83 THR A C 1
ATOM 645 O O . THR A 1 83 ? 10.253 -9.641 -11.300 1.00 89.88 83 THR A O 1
ATOM 648 N N . LEU A 1 84 ? 11.751 -8.857 -9.833 1.00 88.06 84 LEU A N 1
ATOM 649 C CA . LEU A 1 84 ? 11.252 -7.484 -9.863 1.00 88.06 84 LEU A CA 1
ATOM 650 C C . LEU A 1 84 ? 11.581 -6.792 -11.191 1.00 88.06 84 LEU A C 1
ATOM 652 O O . LEU A 1 84 ? 10.706 -6.131 -11.744 1.00 88.06 84 LEU A O 1
ATOM 656 N N . ILE A 1 85 ? 12.790 -6.981 -11.728 1.00 87.12 85 ILE A N 1
ATOM 657 C CA . ILE A 1 85 ? 13.199 -6.445 -13.036 1.00 87.12 85 ILE A CA 1
ATOM 658 C C . ILE A 1 85 ? 12.281 -6.978 -14.140 1.00 87.12 85 ILE A C 1
ATOM 660 O O . ILE A 1 85 ? 11.715 -6.195 -14.903 1.00 87.12 85 ILE A O 1
ATOM 664 N N . GLU A 1 86 ? 12.072 -8.294 -14.182 1.00 86.38 86 GLU A N 1
ATOM 665 C CA . GLU A 1 86 ? 11.210 -8.949 -15.173 1.00 86.38 86 GLU A CA 1
ATOM 666 C C . GLU A 1 86 ? 9.767 -8.431 -15.103 1.00 86.38 86 GLU A C 1
ATOM 668 O O . GLU A 1 86 ? 9.161 -8.084 -16.120 1.00 86.38 86 GLU A O 1
ATOM 673 N N . ARG A 1 87 ? 9.221 -8.301 -13.888 1.00 84.25 87 ARG A N 1
ATOM 674 C CA . ARG A 1 87 ? 7.854 -7.805 -13.679 1.00 84.25 87 ARG A CA 1
ATOM 675 C C . ARG A 1 87 ? 7.697 -6.318 -13.971 1.00 84.25 87 ARG A C 1
ATOM 677 O O . ARG A 1 87 ? 6.622 -5.911 -14.404 1.00 84.25 87 ARG A O 1
ATOM 684 N N . GLU A 1 88 ? 8.715 -5.494 -13.725 1.00 79.88 88 GLU A N 1
ATOM 685 C CA . GLU A 1 88 ? 8.693 -4.078 -14.113 1.00 79.88 88 GLU A CA 1
ATOM 686 C C . GLU A 1 88 ? 8.734 -3.924 -15.640 1.00 79.88 88 GLU A C 1
ATOM 688 O O . GLU A 1 88 ? 7.975 -3.119 -16.178 1.00 79.88 88 GLU A O 1
ATOM 693 N N . ALA A 1 89 ? 9.529 -4.735 -16.349 1.00 81.88 89 ALA A N 1
ATOM 694 C CA . ALA A 1 89 ? 9.583 -4.737 -17.816 1.00 81.88 89 ALA A CA 1
ATOM 695 C C . ALA A 1 89 ? 8.254 -5.181 -18.467 1.00 81.88 89 ALA A C 1
ATOM 697 O O . ALA A 1 89 ? 7.868 -4.705 -19.539 1.00 81.88 89 ALA A O 1
ATOM 698 N N . GLY A 1 90 ? 7.513 -6.068 -17.797 1.00 82.06 90 GLY A N 1
ATOM 699 C CA . GLY A 1 90 ? 6.189 -6.526 -18.227 1.00 82.06 90 GLY A CA 1
ATOM 700 C C . GLY A 1 90 ? 5.059 -5.504 -18.054 1.00 82.06 90 GLY A C 1
ATOM 701 O O . GLY A 1 90 ? 3.931 -5.770 -18.478 1.00 82.06 90 GLY A O 1
ATOM 702 N N . LYS A 1 91 ? 5.314 -4.341 -17.439 1.00 81.69 91 LYS A N 1
ATOM 703 C CA . LYS A 1 91 ? 4.270 -3.339 -17.205 1.00 81.69 91 LYS A CA 1
ATOM 704 C C . LYS A 1 91 ? 3.886 -2.584 -18.463 1.00 81.69 91 LYS A C 1
ATOM 706 O O . LYS A 1 91 ? 4.703 -2.263 -19.327 1.00 81.69 91 LYS A O 1
ATOM 711 N N . ARG A 1 92 ? 2.611 -2.242 -18.509 1.00 83.00 92 ARG A N 1
ATOM 712 C CA . ARG A 1 92 ? 2.006 -1.384 -19.512 1.00 83.00 92 ARG A CA 1
ATOM 713 C C . ARG A 1 92 ? 1.208 -0.284 -18.830 1.00 83.00 92 ARG A C 1
ATOM 715 O O . ARG A 1 92 ? 0.681 -0.502 -17.741 1.00 83.00 92 ARG A O 1
ATOM 722 N N . LEU A 1 93 ? 1.134 0.879 -19.456 1.00 81.56 93 LEU A N 1
ATOM 723 C CA . LEU A 1 93 ? 0.341 2.020 -19.019 1.00 81.56 93 LEU A CA 1
ATOM 724 C C . LEU A 1 93 ? -0.848 2.179 -19.957 1.00 81.56 93 LEU A C 1
ATOM 726 O O . LEU A 1 93 ? -0.685 2.157 -21.173 1.00 81.56 93 LEU A O 1
ATOM 730 N N . ASP A 1 94 ? -2.027 2.375 -19.394 1.00 81.19 94 ASP A N 1
ATOM 731 C CA . ASP A 1 94 ? -3.162 2.891 -20.140 1.00 81.19 94 ASP A CA 1
ATOM 732 C C . ASP A 1 94 ? -3.070 4.428 -20.185 1.00 81.19 94 ASP A C 1
ATOM 734 O O . ASP A 1 94 ? -3.175 5.066 -19.133 1.00 81.19 94 ASP A O 1
ATOM 738 N N . PRO A 1 95 ? -2.875 5.048 -21.363 1.00 76.31 95 PRO A N 1
ATOM 739 C CA . PRO A 1 95 ? -2.688 6.492 -21.474 1.00 76.31 95 PRO A CA 1
ATOM 740 C C . PRO A 1 95 ? -3.947 7.295 -21.124 1.00 76.31 95 PRO A C 1
ATOM 742 O O . PRO A 1 95 ? -3.831 8.473 -20.801 1.00 76.31 95 PRO A O 1
ATOM 745 N N . LEU A 1 96 ? -5.139 6.685 -21.170 1.00 78.06 96 LEU A N 1
ATOM 746 C CA . LEU A 1 96 ? -6.391 7.385 -20.863 1.00 78.06 96 LEU A CA 1
ATOM 747 C C . LEU A 1 96 ? -6.667 7.453 -19.363 1.00 78.06 96 LEU A C 1
ATOM 749 O O . LEU A 1 96 ? -7.154 8.464 -18.867 1.00 78.06 96 LEU A O 1
ATOM 753 N N . THR A 1 97 ? -6.380 6.373 -18.640 1.00 72.81 97 THR A N 1
ATOM 754 C CA . THR A 1 97 ? -6.676 6.277 -17.201 1.00 72.81 97 THR A CA 1
ATOM 755 C C . THR A 1 97 ? -5.450 6.527 -16.326 1.00 72.81 97 THR A C 1
ATOM 757 O O . THR A 1 97 ? -5.589 6.803 -15.136 1.00 72.81 97 THR A O 1
ATOM 760 N N . GLY A 1 98 ? -4.243 6.408 -16.885 1.00 69.31 98 GLY A N 1
ATOM 761 C CA . GLY A 1 98 ? -2.992 6.405 -16.130 1.00 69.31 98 GLY A CA 1
ATOM 762 C C . GLY A 1 98 ? -2.774 5.127 -15.307 1.00 69.31 98 GLY A C 1
ATOM 763 O O . GLY A 1 98 ? -1.835 5.065 -14.506 1.00 69.31 98 GLY A O 1
ATOM 764 N N . GLU A 1 99 ? -3.627 4.108 -15.466 1.00 71.00 99 GLU A N 1
ATOM 765 C CA . GLU A 1 99 ? -3.490 2.837 -14.758 1.00 71.00 99 GLU A CA 1
ATOM 766 C C . GLU A 1 99 ? -2.429 1.935 -15.380 1.00 71.00 99 GLU A C 1
ATOM 768 O O . GLU A 1 99 ? -2.129 1.990 -16.572 1.00 71.00 99 GLU A O 1
ATOM 773 N N . THR A 1 100 ? -1.842 1.086 -14.536 1.00 77.06 100 THR A N 1
ATOM 774 C CA . THR A 1 100 ? -0.774 0.169 -14.950 1.00 77.06 100 THR A CA 1
ATOM 775 C C . THR A 1 100 ? -1.242 -1.275 -14.903 1.00 77.06 100 THR A C 1
ATOM 777 O O . THR A 1 100 ? -1.763 -1.745 -13.888 1.00 77.06 100 THR A O 1
ATOM 780 N N . TYR A 1 101 ? -1.002 -1.984 -15.998 1.00 78.81 101 TYR A N 1
ATOM 781 C CA . TYR A 1 101 ? -1.388 -3.372 -16.209 1.00 78.81 101 TYR A CA 1
ATOM 782 C C . TYR A 1 101 ? -0.154 -4.235 -16.445 1.00 78.81 101 TYR A C 1
ATOM 784 O O . TYR A 1 101 ? 0.919 -3.745 -16.801 1.00 78.81 101 TYR A O 1
ATOM 792 N N . HIS A 1 102 ? -0.307 -5.533 -16.230 1.00 82.50 102 HIS A N 1
ATOM 793 C CA . HIS A 1 102 ? 0.703 -6.527 -16.555 1.00 82.50 102 HIS A CA 1
ATOM 794 C C . HIS A 1 102 ? -0.009 -7.707 -17.199 1.00 82.50 102 HIS A C 1
ATOM 796 O O . HIS A 1 102 ? -0.841 -8.331 -16.549 1.00 82.50 102 HIS A O 1
ATOM 802 N N . LEU A 1 103 ? 0.362 -8.055 -18.430 1.00 76.50 103 LEU A N 1
ATOM 803 C CA . LEU A 1 103 ? -0.376 -9.018 -19.263 1.00 76.50 103 LEU A CA 1
ATOM 804 C C . LEU A 1 103 ? -0.668 -10.352 -18.551 1.00 76.50 103 LEU A C 1
ATOM 806 O O . LEU A 1 103 ? -1.745 -10.906 -18.698 1.00 76.50 103 LEU A O 1
ATOM 810 N N . ILE A 1 104 ? 0.270 -10.828 -17.726 1.00 74.88 104 ILE A N 1
ATOM 811 C CA . ILE A 1 104 ? 0.108 -12.072 -16.955 1.00 74.88 104 ILE A CA 1
ATOM 812 C C . ILE A 1 104 ? -0.568 -11.857 -15.584 1.00 74.88 104 ILE A C 1
ATOM 814 O O . ILE A 1 104 ? -1.530 -12.536 -15.250 1.00 74.88 104 ILE A O 1
ATOM 818 N N . SER A 1 105 ? -0.049 -10.953 -14.743 1.00 69.19 105 SER A N 1
ATOM 819 C CA . SER A 1 105 ? -0.424 -10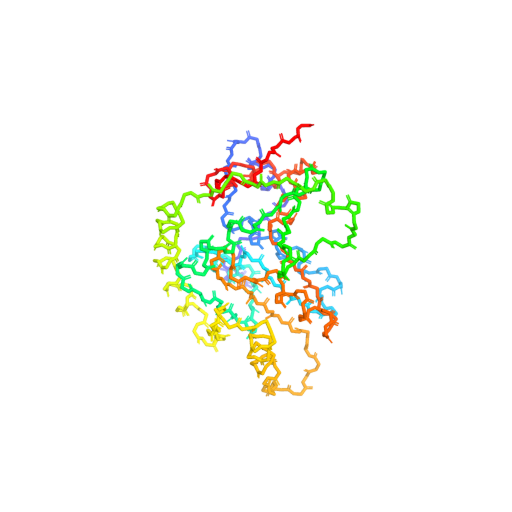.868 -13.318 1.00 69.19 105 SER A CA 1
ATOM 820 C C . SER A 1 105 ? -1.548 -9.878 -12.993 1.00 69.19 105 SER A C 1
ATOM 822 O O . SER A 1 105 ? -2.119 -9.932 -11.903 1.00 69.19 105 SER A O 1
ATOM 824 N N . ASN A 1 106 ? -1.840 -8.951 -13.902 1.00 76.19 106 ASN A N 1
ATOM 825 C CA . ASN A 1 106 ? -2.936 -7.992 -13.802 1.00 76.19 106 ASN A CA 1
ATOM 826 C C . ASN A 1 106 ? -3.378 -7.617 -15.227 1.00 76.19 106 ASN A C 1
ATOM 828 O O . ASN A 1 106 ? -3.040 -6.515 -15.690 1.00 76.19 106 ASN A O 1
ATOM 832 N N . PRO A 1 107 ? -4.010 -8.558 -15.955 1.00 81.81 107 PRO A N 1
ATOM 833 C CA . PRO A 1 107 ? -4.395 -8.337 -17.339 1.00 81.81 107 PRO A CA 1
ATOM 834 C C . PRO A 1 107 ? -5.396 -7.177 -17.446 1.00 81.81 107 PRO A C 1
ATOM 836 O O . PRO A 1 107 ? -6.148 -6.912 -16.501 1.00 81.81 107 PRO A O 1
ATOM 839 N N . PRO A 1 108 ? -5.407 -6.457 -18.578 1.00 84.50 108 PRO A N 1
ATOM 840 C CA . PRO A 1 108 ? -6.395 -5.418 -18.824 1.00 84.50 108 PRO A CA 1
ATOM 841 C C . PRO A 1 108 ? -7.819 -6.002 -18.800 1.00 84.50 108 PRO A C 1
ATOM 843 O O . PRO A 1 108 ? -8.037 -7.132 -19.233 1.00 84.50 108 PRO A O 1
ATOM 846 N N . PRO A 1 109 ? -8.816 -5.237 -18.326 1.00 83.81 109 PRO A N 1
ATOM 847 C CA . PRO A 1 109 ? -10.181 -5.735 -18.149 1.00 83.81 109 PRO A CA 1
ATOM 848 C C . PRO A 1 109 ? -10.935 -5.948 -19.470 1.00 83.81 109 PRO A C 1
ATOM 850 O O . PRO A 1 109 ? -12.018 -6.523 -19.471 1.00 83.81 109 PRO A O 1
ATOM 853 N N . SER A 1 110 ? -10.413 -5.444 -20.592 1.00 88.19 110 SER A N 1
ATOM 854 C CA . SER A 1 110 ? -11.008 -5.626 -21.916 1.00 88.19 110 SER A CA 1
ATOM 855 C C . SER A 1 110 ? -9.964 -5.481 -23.019 1.00 88.19 110 SER A C 1
ATOM 857 O O . SER A 1 110 ? -8.965 -4.779 -22.845 1.00 88.19 110 SER A O 1
ATOM 859 N N . VAL A 1 111 ? -10.267 -6.057 -24.185 1.00 87.50 111 VAL A N 1
ATOM 860 C CA . VAL A 1 111 ? -9.463 -5.934 -25.414 1.00 87.50 111 VAL A CA 1
ATOM 861 C C . VAL A 1 111 ? -9.283 -4.465 -25.823 1.00 87.50 111 VAL A C 1
ATOM 863 O O . VAL A 1 111 ? -8.218 -4.063 -26.277 1.00 87.50 111 VAL A O 1
ATOM 866 N N . CYS A 1 112 ? -10.295 -3.620 -25.596 1.00 87.00 112 CYS A N 1
ATOM 867 C CA . CYS A 1 112 ? -10.202 -2.184 -25.863 1.00 87.00 1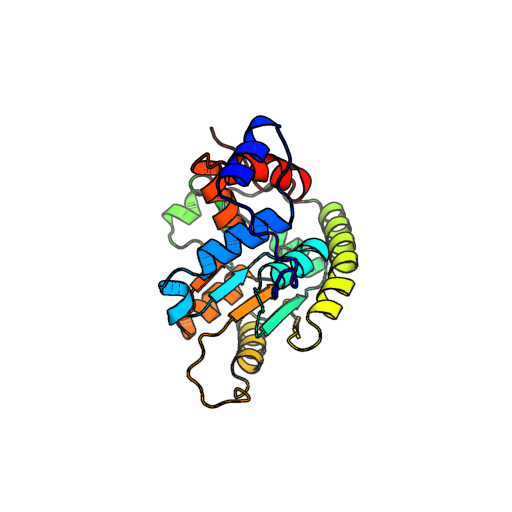12 CYS A CA 1
ATOM 868 C C . CYS A 1 112 ? -9.127 -1.498 -25.011 1.00 87.00 112 CYS A C 1
ATOM 870 O O . CYS A 1 112 ? -8.438 -0.603 -25.498 1.00 87.00 112 CYS A O 1
ATOM 872 N N . VAL A 1 113 ? -8.997 -1.894 -23.739 1.00 85.94 113 VAL A N 1
ATOM 873 C CA . VAL A 1 113 ? -7.936 -1.381 -22.863 1.00 85.94 113 VAL A CA 1
ATOM 874 C C . VAL A 1 113 ? -6.595 -1.962 -23.288 1.00 85.94 113 VAL A C 1
ATOM 876 O O . VAL A 1 113 ? -5.635 -1.210 -23.367 1.00 85.94 113 VAL A O 1
ATOM 879 N N . GLU A 1 114 ? -6.541 -3.253 -23.621 1.00 87.00 114 GLU A N 1
ATOM 880 C CA . GLU A 1 114 ? -5.327 -3.932 -24.084 1.00 87.00 114 GLU A CA 1
ATOM 881 C C . GLU A 1 114 ? -4.706 -3.269 -25.318 1.00 87.00 114 GLU A C 1
ATOM 883 O O . GLU A 1 114 ? -3.522 -2.944 -25.309 1.00 87.00 114 GLU A O 1
ATOM 888 N N . ASN A 1 115 ? -5.514 -2.978 -26.339 1.00 89.19 115 ASN A N 1
ATOM 889 C CA . ASN A 1 115 ? -5.039 -2.410 -27.602 1.00 89.19 115 ASN A CA 1
ATOM 890 C C . ASN A 1 115 ? -4.462 -0.993 -27.472 1.00 89.19 115 ASN A C 1
ATOM 892 O O . ASN A 1 115 ? -3.686 -0.572 -28.326 1.00 89.19 115 ASN A O 1
ATOM 896 N N . ARG A 1 116 ? -4.835 -0.241 -26.427 1.00 88.56 116 ARG A N 1
ATOM 89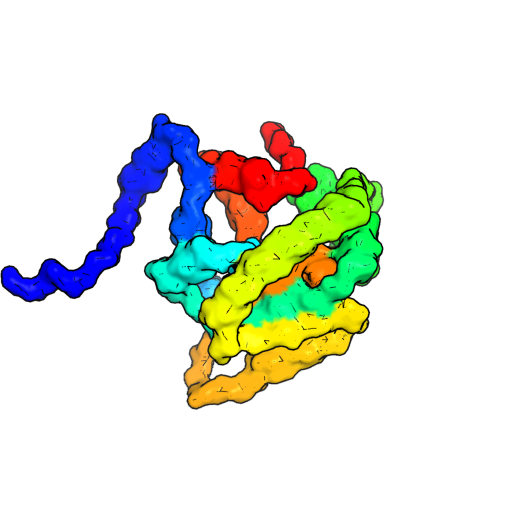7 C CA . ARG A 1 116 ? -4.321 1.119 -26.179 1.00 88.56 116 ARG A CA 1
ATOM 898 C C . ARG A 1 116 ? -3.166 1.167 -25.180 1.00 88.56 116 ARG A C 1
ATOM 900 O O . ARG A 1 116 ? -2.674 2.252 -24.878 1.00 88.56 116 ARG A O 1
ATOM 907 N N . LEU A 1 117 ? -2.760 0.022 -24.633 1.00 85.12 117 LEU A N 1
ATOM 908 C CA . LEU A 1 117 ? -1.671 -0.053 -23.671 1.00 85.12 117 LEU A CA 1
ATOM 909 C C . LEU A 1 117 ? -0.339 0.336 -24.312 1.00 85.12 117 LEU A C 1
ATOM 911 O O . LEU A 1 117 ? 0.063 -0.215 -25.333 1.00 85.12 117 LEU A O 1
ATOM 915 N N . VAL A 1 118 ? 0.397 1.222 -23.646 1.00 84.50 118 VAL A N 1
ATOM 916 C CA . VAL A 1 118 ? 1.754 1.599 -24.044 1.00 84.50 118 VAL A CA 1
ATOM 917 C C . VAL A 1 118 ? 2.779 1.000 -23.090 1.00 84.50 118 VAL A C 1
ATOM 919 O O . VAL A 1 118 ? 2.553 0.885 -21.882 1.00 84.50 118 VAL A O 1
ATOM 922 N N . SER A 1 119 ? 3.929 0.599 -23.622 1.00 77.12 119 SER A N 1
ATOM 923 C CA . SER A 1 119 ? 5.067 0.216 -22.788 1.00 77.12 119 SER A CA 1
ATOM 924 C C . SER A 1 119 ? 5.573 1.438 -22.031 1.00 77.12 119 SER A C 1
ATOM 926 O O . SER A 1 119 ? 5.797 2.497 -22.615 1.00 77.12 119 SER A O 1
ATOM 928 N N . LEU A 1 120 ? 5.751 1.296 -20.719 1.00 70.69 120 LEU A N 1
ATOM 929 C CA . LEU A 1 120 ? 6.422 2.321 -19.930 1.00 70.69 120 LEU A CA 1
ATOM 930 C C . LEU A 1 120 ? 7.914 2.336 -20.279 1.00 70.69 120 LEU A C 1
ATOM 932 O O . LEU A 1 120 ? 8.462 1.272 -20.582 1.00 70.69 120 LEU A O 1
ATOM 936 N N . PRO A 1 121 ? 8.594 3.495 -20.191 1.00 68.00 121 PRO A N 1
ATOM 937 C CA . PRO A 1 121 ? 10.048 3.511 -20.210 1.00 68.00 121 PRO A CA 1
ATOM 938 C C . PRO A 1 121 ? 10.536 2.620 -19.065 1.00 68.00 121 PRO A C 1
ATOM 940 O O . PRO A 1 121 ? 10.338 2.934 -17.887 1.00 68.00 121 PRO A O 1
ATOM 943 N N . ALA A 1 122 ? 11.095 1.462 -19.420 1.00 63.03 122 ALA A N 1
ATOM 944 C CA . ALA A 1 122 ? 11.576 0.507 -18.441 1.00 63.03 122 ALA A CA 1
ATOM 945 C C . ALA A 1 122 ? 12.663 1.193 -17.610 1.00 63.03 122 ALA A C 1
ATOM 947 O O . ALA A 1 122 ? 13.603 1.779 -18.151 1.00 63.03 122 ALA A O 1
ATOM 948 N N . ASN A 1 123 ? 12.527 1.149 -16.284 1.00 71.62 123 ASN A N 1
ATOM 949 C CA . ASN A 1 123 ? 13.647 1.526 -15.434 1.00 71.62 123 ASN A CA 1
ATOM 950 C C . ASN A 1 123 ? 14.800 0.574 -15.750 1.00 71.62 123 ASN A C 1
ATOM 952 O O . ASN A 1 123 ? 14.583 -0.633 -15.872 1.00 71.62 123 ASN A O 1
ATOM 956 N N . THR A 1 124 ? 16.013 1.110 -15.871 1.00 82.88 124 THR A N 1
ATOM 957 C CA . THR A 1 124 ? 17.179 0.254 -16.071 1.00 82.88 124 THR A CA 1
ATOM 958 C C . THR A 1 124 ? 17.334 -0.692 -14.872 1.00 82.88 124 THR A C 1
ATOM 960 O O . THR A 1 124 ? 16.970 -0.314 -13.747 1.00 82.88 124 THR A O 1
ATOM 963 N N . PRO A 1 125 ? 17.852 -1.915 -15.071 1.00 87.12 125 PRO A N 1
ATOM 964 C CA . PRO A 1 125 ? 18.113 -2.853 -13.981 1.00 87.12 125 PRO A CA 1
ATOM 965 C C . PRO A 1 125 ? 18.884 -2.219 -12.814 1.00 87.12 125 PRO A C 1
ATOM 967 O O . PRO A 1 125 ? 18.559 -2.450 -11.650 1.00 87.12 125 PRO A O 1
ATOM 970 N N . GLU A 1 126 ? 19.841 -1.341 -13.114 1.00 87.88 126 GLU A N 1
ATOM 971 C CA . GLU A 1 126 ? 20.660 -0.619 -12.136 1.00 87.88 126 GLU A CA 1
ATOM 972 C C . GLU A 1 126 ? 19.819 0.357 -11.307 1.00 87.88 126 GLU A C 1
ATOM 974 O O . GLU A 1 126 ? 19.996 0.460 -10.092 1.00 87.88 126 GLU A O 1
ATOM 979 N N . LYS A 1 127 ? 18.860 1.042 -11.941 1.00 84.88 127 LYS A N 1
ATOM 980 C CA . LYS A 1 127 ? 17.926 1.938 -11.252 1.00 84.88 127 LYS A CA 1
ATOM 981 C C . LYS A 1 127 ? 16.951 1.160 -10.371 1.00 84.88 127 LYS A C 1
ATOM 983 O O . LYS A 1 127 ? 16.628 1.604 -9.275 1.00 84.88 127 LYS A O 1
ATOM 988 N N . ILE A 1 128 ? 16.483 -0.006 -10.820 1.00 83.06 128 ILE A N 1
ATOM 989 C CA . ILE A 1 128 ? 15.632 -0.879 -9.996 1.00 83.06 128 ILE A CA 1
ATOM 990 C C . ILE A 1 128 ? 16.418 -1.370 -8.779 1.00 83.06 128 ILE A C 1
ATOM 992 O O . ILE A 1 128 ? 15.900 -1.322 -7.665 1.00 83.06 128 ILE A O 1
ATOM 996 N N . LYS A 1 129 ? 17.675 -1.777 -8.977 1.00 88.75 129 LYS A N 1
ATOM 997 C CA . LYS A 1 129 ? 18.569 -2.200 -7.899 1.00 88.75 129 LYS A CA 1
ATOM 998 C C . LYS A 1 129 ? 18.767 -1.098 -6.857 1.00 88.75 129 LYS A C 1
ATOM 1000 O O . LYS A 1 129 ? 18.541 -1.349 -5.677 1.00 88.75 129 LYS A O 1
ATOM 1005 N N . SER A 1 130 ? 19.116 0.120 -7.274 1.00 85.50 130 SER A N 1
ATOM 1006 C CA . SER A 1 130 ? 19.343 1.230 -6.336 1.00 85.50 130 SER A CA 1
ATOM 1007 C C . SER A 1 130 ? 18.076 1.623 -5.567 1.00 85.50 130 SER A C 1
ATOM 1009 O O . SER A 1 130 ? 18.131 1.879 -4.362 1.00 85.50 130 SER A O 1
ATOM 1011 N N . LEU A 1 131 ? 16.913 1.601 -6.227 1.00 84.44 131 LEU A N 1
ATOM 1012 C CA . LEU A 1 131 ? 15.619 1.825 -5.579 1.00 84.44 131 LEU A CA 1
ATOM 1013 C C . LEU A 1 131 ? 15.261 0.707 -4.595 1.00 84.44 131 LEU A C 1
ATOM 1015 O O . LEU A 1 131 ? 14.725 0.992 -3.525 1.00 84.44 131 LEU A O 1
ATOM 1019 N N . LEU A 1 132 ? 15.548 -0.552 -4.934 1.00 86.50 132 LEU A N 1
ATOM 1020 C CA . LEU A 1 132 ? 15.312 -1.692 -4.052 1.00 86.50 132 LEU A CA 1
ATOM 1021 C C . LEU A 1 132 ? 16.221 -1.636 -2.818 1.00 86.50 132 LEU A C 1
ATOM 1023 O O . LEU A 1 132 ? 15.755 -1.882 -1.712 1.00 86.50 132 LEU A O 1
ATOM 1027 N N . GLU A 1 133 ? 17.489 -1.260 -2.975 1.00 88.19 133 GLU A N 1
ATOM 1028 C CA . GLU A 1 133 ? 18.412 -1.059 -1.852 1.00 88.19 133 GLU A CA 1
ATOM 1029 C C . GLU A 1 133 ? 17.937 0.060 -0.917 1.00 88.19 133 GLU A C 1
ATOM 1031 O O . GLU A 1 133 ? 17.941 -0.111 0.303 1.00 88.19 133 GLU A O 1
ATOM 1036 N N . ALA A 1 134 ? 17.480 1.189 -1.470 1.00 85.12 134 ALA A N 1
ATOM 1037 C CA . ALA A 1 134 ? 16.884 2.265 -0.681 1.00 85.12 134 ALA A CA 1
ATOM 1038 C C . ALA A 1 134 ? 15.618 1.800 0.054 1.00 85.12 134 ALA A C 1
ATOM 1040 O O . ALA A 1 134 ? 15.473 2.050 1.249 1.00 85.12 134 ALA A O 1
ATOM 1041 N N . TYR A 1 135 ? 14.746 1.061 -0.635 1.00 86.00 135 TYR A N 1
ATOM 1042 C CA . TYR A 1 135 ? 13.549 0.470 -0.045 1.00 86.00 135 T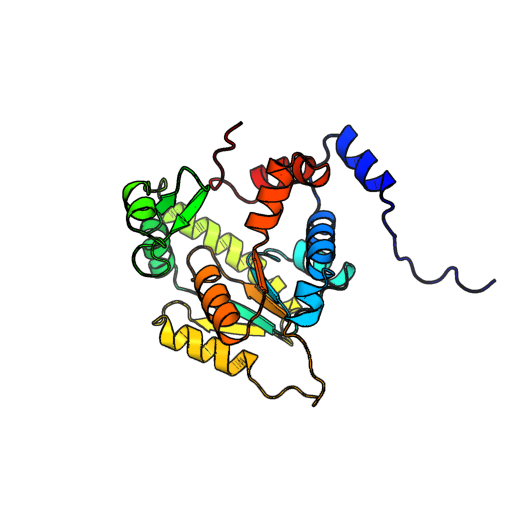YR A CA 1
ATOM 1043 C C . TYR A 1 135 ? 13.883 -0.497 1.098 1.00 86.00 135 TYR A C 1
ATOM 1045 O O . TYR A 1 135 ? 13.261 -0.430 2.155 1.00 86.00 135 TYR A O 1
ATOM 1053 N N . ASN A 1 136 ? 14.878 -1.368 0.921 1.00 87.50 136 ASN A N 1
ATOM 1054 C CA . ASN A 1 136 ? 15.281 -2.335 1.940 1.00 87.50 136 ASN A CA 1
ATOM 1055 C C . ASN A 1 136 ? 15.788 -1.637 3.208 1.00 87.50 136 ASN A C 1
ATOM 1057 O O . ASN A 1 136 ? 15.441 -2.073 4.302 1.00 87.50 136 ASN A O 1
ATOM 1061 N N . ARG A 1 137 ? 16.534 -0.528 3.080 1.00 85.81 137 ARG A N 1
ATOM 1062 C CA . ARG A 1 137 ? 16.984 0.275 4.235 1.00 85.81 137 ARG A CA 1
ATOM 1063 C C . ARG A 1 137 ? 15.814 0.825 5.050 1.00 85.81 137 ARG A C 1
ATOM 1065 O O . ARG A 1 137 ? 15.791 0.663 6.265 1.00 85.81 137 ARG A O 1
ATOM 1072 N N . GLU A 1 138 ? 14.831 1.424 4.382 1.00 81.94 138 GLU A N 1
ATOM 1073 C CA . GLU A 1 138 ? 13.624 1.958 5.032 1.00 81.94 138 GLU A CA 1
ATOM 1074 C C . GLU A 1 138 ? 12.783 0.841 5.668 1.00 81.94 138 GLU A C 1
ATOM 1076 O O . GLU A 1 138 ? 12.266 0.970 6.781 1.00 81.94 138 GLU A O 1
ATOM 1081 N N . THR A 1 139 ? 12.677 -0.295 4.977 1.00 86.12 139 THR A N 1
ATOM 1082 C CA . THR A 1 139 ? 11.795 -1.402 5.362 1.00 86.12 139 THR A CA 1
ATOM 1083 C C . THR A 1 139 ? 12.179 -2.033 6.696 1.00 86.12 139 THR A C 1
ATOM 1085 O O . THR A 1 139 ? 11.285 -2.478 7.411 1.00 86.12 139 THR A O 1
ATOM 1088 N N . VAL A 1 140 ? 13.458 -2.007 7.089 1.00 89.81 140 VAL A N 1
ATOM 1089 C CA . VAL A 1 140 ? 13.905 -2.517 8.399 1.00 89.81 140 VAL A CA 1
ATOM 1090 C C . VAL A 1 140 ? 13.150 -1.836 9.546 1.00 89.81 140 VAL A C 1
ATOM 1092 O O . VAL A 1 140 ? 12.614 -2.512 10.424 1.00 89.81 140 VAL A O 1
ATOM 1095 N N . LEU A 1 141 ? 13.044 -0.505 9.522 1.00 89.12 141 LEU A N 1
ATOM 1096 C CA . LEU A 1 141 ? 12.347 0.252 10.567 1.00 89.12 141 LEU A CA 1
ATOM 1097 C C . LEU A 1 141 ? 10.830 0.037 10.504 1.00 89.12 141 LEU A C 1
ATOM 1099 O O . LEU A 1 141 ? 10.177 -0.101 11.538 1.00 89.12 141 LEU A O 1
ATOM 1103 N N . LEU A 1 142 ? 10.255 -0.055 9.300 1.00 89.75 142 LEU A N 1
ATOM 1104 C CA . LEU A 1 142 ? 8.835 -0.388 9.141 1.00 89.75 142 LEU A CA 1
ATOM 1105 C C . LEU A 1 142 ? 8.493 -1.767 9.709 1.00 89.75 142 LEU A C 1
ATOM 1107 O O . LEU A 1 142 ? 7.489 -1.903 10.407 1.00 89.75 142 LEU A O 1
ATOM 1111 N N . GLN A 1 143 ? 9.313 -2.781 9.427 1.00 91.62 143 GLN A N 1
ATOM 1112 C CA . GLN A 1 143 ? 9.124 -4.130 9.957 1.00 91.62 143 GLN A CA 1
ATOM 1113 C C . GLN A 1 143 ? 9.175 -4.124 11.487 1.00 91.62 143 GLN A C 1
ATOM 1115 O O . GLN A 1 143 ? 8.326 -4.738 12.124 1.00 91.62 143 GLN A O 1
ATOM 1120 N N . GLN A 1 144 ? 10.081 -3.354 12.095 1.00 92.12 144 GLN A N 1
ATOM 1121 C CA . GLN A 1 144 ? 10.117 -3.193 13.552 1.00 92.12 144 GLN A CA 1
ATOM 1122 C C . GLN A 1 144 ? 8.837 -2.548 14.108 1.00 92.12 144 GLN A C 1
ATOM 1124 O O . GLN A 1 144 ? 8.299 -3.015 15.111 1.00 92.12 144 GLN A O 1
ATOM 1129 N N . ILE A 1 145 ? 8.302 -1.511 13.450 1.00 91.38 145 ILE A N 1
ATOM 1130 C CA . ILE A 1 145 ? 7.057 -0.844 13.876 1.00 91.38 145 ILE A CA 1
ATOM 1131 C C . ILE A 1 145 ? 5.861 -1.801 13.840 1.00 91.38 145 ILE A C 1
ATOM 1133 O O . ILE A 1 145 ? 5.008 -1.750 14.732 1.00 91.38 145 ILE A O 1
ATOM 1137 N N . TYR A 1 146 ? 5.799 -2.657 12.819 1.00 92.69 146 TYR A N 1
ATOM 1138 C CA . TYR A 1 146 ? 4.703 -3.599 12.595 1.00 92.69 146 TYR A CA 1
ATOM 1139 C C . TYR A 1 146 ? 4.988 -5.018 13.101 1.00 92.69 146 TYR A C 1
ATOM 1141 O O . TYR A 1 146 ? 4.171 -5.903 12.868 1.00 92.69 146 TYR A O 1
ATOM 1149 N N . ALA A 1 147 ? 6.082 -5.245 13.835 1.00 92.62 147 ALA A N 1
ATOM 1150 C CA . ALA A 1 147 ? 6.569 -6.577 14.207 1.00 92.62 147 ALA A CA 1
ATOM 1151 C C . ALA A 1 147 ? 5.506 -7.485 14.857 1.00 92.62 147 ALA A C 1
ATOM 1153 O O . ALA A 1 147 ? 5.508 -8.693 14.644 1.00 92.62 147 ALA A O 1
ATOM 1154 N N . SER A 1 148 ? 4.571 -6.912 15.621 1.00 90.06 148 SER A N 1
ATOM 1155 C CA . SER A 1 148 ? 3.505 -7.654 16.308 1.00 90.06 148 SER A CA 1
ATOM 1156 C C . SER A 1 148 ? 2.367 -8.136 15.404 1.00 90.06 148 SER A C 1
ATOM 1158 O O . SER A 1 148 ? 1.641 -9.052 15.785 1.00 90.06 148 SER A O 1
ATOM 1160 N N . VAL A 1 149 ? 2.185 -7.505 14.244 1.00 90.75 149 VAL A N 1
ATOM 1161 C CA . VAL A 1 149 ? 1.075 -7.746 13.305 1.00 90.75 149 VAL A CA 1
ATOM 1162 C C . VAL A 1 149 ? 1.569 -8.110 11.907 1.00 90.75 149 VAL A C 1
ATOM 1164 O O . VAL A 1 149 ? 0.770 -8.200 10.973 1.00 90.75 149 VAL A O 1
ATOM 1167 N N . MET A 1 150 ? 2.886 -8.263 11.732 1.00 92.50 150 MET A N 1
ATOM 1168 C CA . MET A 1 150 ? 3.471 -8.449 10.416 1.00 92.50 150 MET A CA 1
ATOM 1169 C C . MET A 1 150 ? 3.580 -9.910 9.995 1.00 92.50 150 MET A C 1
ATOM 1171 O O . MET A 1 150 ? 3.875 -10.799 10.796 1.00 92.50 150 MET A O 1
ATOM 1175 N N . LYS A 1 151 ? 3.458 -10.132 8.687 1.00 93.19 151 LYS A N 1
ATOM 1176 C CA . LYS A 1 151 ? 3.826 -11.381 8.028 1.00 93.19 151 LYS A CA 1
ATOM 1177 C C . LYS A 1 151 ? 4.555 -11.093 6.728 1.00 93.19 151 LYS A C 1
ATOM 1179 O O . LYS A 1 151 ? 4.030 -10.410 5.853 1.00 93.19 151 LYS A O 1
ATOM 1184 N N . THR A 1 152 ? 5.733 -11.680 6.582 1.00 93.56 152 THR A N 1
ATOM 1185 C CA . THR A 1 152 ? 6.453 -11.690 5.310 1.00 93.56 152 THR A CA 1
ATOM 1186 C C . THR A 1 152 ? 5.966 -12.842 4.438 1.00 93.56 152 THR A C 1
ATOM 1188 O O . THR A 1 152 ? 5.792 -13.969 4.915 1.00 93.56 152 THR A O 1
ATOM 1191 N N . VAL A 1 153 ? 5.740 -12.556 3.158 1.00 93.44 153 VAL A N 1
ATOM 1192 C CA . VAL A 1 153 ? 5.321 -13.512 2.133 1.00 93.44 153 VAL A CA 1
ATOM 1193 C C . VAL A 1 153 ? 6.244 -13.378 0.928 1.00 93.44 153 VAL A C 1
ATOM 1195 O O . VAL A 1 153 ? 6.489 -12.280 0.426 1.00 93.44 153 VAL A O 1
ATOM 1198 N N . ASN A 1 154 ? 6.740 -14.518 0.451 1.00 91.81 154 ASN A N 1
ATOM 1199 C CA . ASN A 1 154 ? 7.562 -14.580 -0.747 1.00 91.81 154 ASN A CA 1
ATOM 1200 C C . ASN A 1 154 ? 6.683 -14.383 -1.992 1.00 91.81 154 ASN A C 1
ATOM 1202 O O . ASN A 1 154 ? 5.869 -15.229 -2.352 1.00 91.81 154 ASN A O 1
ATOM 1206 N N . ALA A 1 155 ? 6.879 -13.259 -2.668 1.00 89.12 155 ALA A N 1
ATOM 1207 C CA . ALA A 1 155 ? 6.172 -12.873 -3.875 1.00 89.12 155 ALA A CA 1
ATOM 1208 C C . ALA A 1 155 ? 6.803 -13.425 -5.165 1.00 89.12 155 ALA A C 1
ATOM 1210 O O . ALA A 1 155 ? 6.287 -13.140 -6.246 1.00 89.12 155 ALA A O 1
ATOM 1211 N N . ALA A 1 156 ? 7.889 -14.201 -5.097 1.00 88.06 156 ALA A N 1
ATOM 1212 C CA . ALA A 1 156 ? 8.462 -14.918 -6.244 1.00 88.06 156 ALA A CA 1
ATOM 1213 C C . ALA A 1 156 ? 7.736 -16.234 -6.573 1.00 88.06 156 ALA A C 1
ATOM 1215 O O . ALA A 1 156 ? 8.096 -16.924 -7.520 1.00 88.06 156 ALA A O 1
ATOM 1216 N N . GLN A 1 157 ? 6.717 -16.577 -5.790 1.00 86.25 157 GLN A N 1
ATOM 1217 C CA . GLN A 1 157 ? 5.906 -17.781 -5.938 1.00 86.25 157 GLN A CA 1
ATOM 1218 C C . GLN A 1 157 ? 4.764 -17.573 -6.950 1.00 86.25 157 GLN A C 1
ATOM 1220 O O . GLN A 1 157 ? 4.426 -16.424 -7.271 1.00 86.25 157 GLN A O 1
ATOM 1225 N N . PRO A 1 158 ? 4.124 -18.658 -7.428 1.00 86.06 158 PRO A N 1
ATOM 1226 C CA . PRO A 1 158 ? 2.861 -18.577 -8.154 1.00 86.06 158 PRO A CA 1
ATOM 1227 C C . PRO A 1 158 ? 1.798 -17.767 -7.396 1.00 86.06 158 PRO A C 1
ATOM 1229 O O . PRO A 1 158 ? 1.759 -17.738 -6.164 1.00 86.06 158 PRO A O 1
ATOM 1232 N N . LEU A 1 159 ? 0.901 -17.111 -8.142 1.00 83.44 159 LEU A N 1
ATOM 1233 C CA . LEU A 1 159 ? -0.119 -16.221 -7.570 1.00 83.44 159 LEU A CA 1
ATOM 1234 C C . LEU A 1 159 ? -1.041 -16.941 -6.572 1.00 83.44 159 LEU A C 1
ATOM 1236 O O . LEU A 1 159 ? -1.433 -16.340 -5.571 1.00 83.44 159 LEU A O 1
ATOM 1240 N N . SER A 1 160 ? -1.354 -18.212 -6.839 1.00 85.12 160 SER A N 1
ATOM 1241 C CA . SER A 1 160 ? -2.146 -19.090 -5.971 1.00 85.12 160 SER A CA 1
ATOM 1242 C C . SER A 1 160 ? -1.511 -19.278 -4.598 1.00 85.12 160 SER A C 1
ATOM 1244 O O . SER A 1 160 ? -2.197 -19.170 -3.585 1.00 85.12 160 SER A O 1
ATOM 1246 N N . ASP A 1 161 ? -0.202 -19.506 -4.561 1.00 87.38 161 ASP A N 1
ATOM 1247 C CA . ASP A 1 161 ? 0.529 -19.899 -3.355 1.00 87.38 161 ASP A CA 1
ATOM 1248 C C . ASP A 1 161 ? 0.779 -18.680 -2.468 1.00 87.38 161 ASP A C 1
ATOM 1250 O O . ASP A 1 161 ? 0.585 -18.719 -1.247 1.00 87.38 161 ASP A O 1
ATOM 1254 N N . MET A 1 162 ? 1.104 -17.548 -3.103 1.00 86.94 162 MET A N 1
ATOM 1255 C CA . MET A 1 162 ? 1.153 -16.248 -2.438 1.00 86.94 162 MET A CA 1
ATOM 1256 C C . MET A 1 162 ? -0.216 -15.901 -1.844 1.00 86.94 162 MET A C 1
ATOM 1258 O O . MET A 1 162 ? -0.301 -15.518 -0.678 1.00 86.94 162 MET A O 1
ATOM 1262 N N . TYR A 1 163 ? -1.291 -16.078 -2.618 1.00 86.38 163 TYR A N 1
ATOM 1263 C CA . TYR A 1 163 ? -2.646 -15.823 -2.144 1.00 86.38 163 TYR A CA 1
ATOM 1264 C C . TYR A 1 163 ? -3.028 -16.726 -0.969 1.00 86.38 163 TYR A C 1
ATOM 1266 O O . TYR A 1 163 ? -3.543 -16.229 0.028 1.00 86.38 163 TYR A O 1
ATOM 1274 N N . ALA A 1 164 ? -2.726 -18.024 -1.037 1.00 86.75 164 ALA A N 1
ATOM 1275 C CA . ALA A 1 164 ? -2.971 -18.968 0.049 1.00 86.75 164 ALA A CA 1
ATOM 1276 C C . ALA A 1 164 ? -2.195 -18.597 1.324 1.00 86.75 164 ALA A C 1
ATOM 1278 O O . ALA A 1 164 ? -2.754 -18.641 2.417 1.00 86.75 164 ALA A O 1
ATOM 1279 N N . SER A 1 165 ? -0.939 -18.163 1.188 1.00 87.19 165 SER A N 1
ATOM 1280 C CA . SER A 1 165 ? -0.100 -17.730 2.313 1.00 87.19 165 SER A CA 1
ATOM 1281 C C . SER A 1 165 ? -0.648 -16.479 2.999 1.00 87.19 165 SER A C 1
ATOM 1283 O O . SER A 1 165 ? -0.716 -16.410 4.228 1.00 87.19 165 SER A O 1
ATOM 1285 N N . VAL A 1 166 ? -1.061 -15.490 2.202 1.00 86.12 166 VAL A N 1
ATOM 1286 C CA . VAL A 1 166 ? -1.686 -14.261 2.699 1.00 86.12 166 VAL A CA 1
ATOM 1287 C C . VAL A 1 166 ? -3.020 -14.573 3.372 1.00 86.12 166 VAL A C 1
ATOM 1289 O O . VAL A 1 166 ? -3.278 -14.124 4.488 1.00 86.12 166 VAL A O 1
ATOM 1292 N N . LEU A 1 167 ? -3.843 -15.384 2.711 1.00 84.94 167 LEU A N 1
ATOM 1293 C CA . LEU A 1 167 ? -5.137 -15.824 3.201 1.00 84.94 167 LEU A CA 1
ATOM 1294 C C . LEU A 1 167 ? -5.005 -16.509 4.559 1.00 84.94 167 LEU A C 1
ATOM 1296 O O . LEU A 1 167 ? -5.652 -16.084 5.505 1.00 84.94 167 LEU A O 1
ATOM 1300 N N . ALA A 1 168 ? -4.123 -17.505 4.664 1.00 84.75 168 ALA A N 1
ATOM 1301 C CA . ALA A 1 168 ? -3.909 -18.273 5.884 1.00 84.75 168 ALA A CA 1
ATOM 1302 C C . ALA A 1 168 ? -3.528 -17.394 7.080 1.00 84.75 168 ALA A C 1
ATOM 1304 O O . ALA A 1 168 ? -3.864 -17.733 8.211 1.00 84.75 168 ALA A O 1
ATOM 1305 N N . HIS A 1 169 ? -2.841 -16.272 6.846 1.00 84.31 169 HIS A N 1
ATOM 1306 C CA . HIS A 1 169 ? -2.497 -15.317 7.894 1.00 84.31 169 HIS A CA 1
ATOM 1307 C C . HIS A 1 169 ? -3.678 -14.421 8.291 1.00 84.31 169 HIS A C 1
ATOM 1309 O O . HIS A 1 169 ? -3.951 -14.252 9.476 1.00 84.31 169 HIS A O 1
ATOM 1315 N N . VAL A 1 170 ? -4.405 -13.884 7.309 1.00 81.19 170 VAL A N 1
ATOM 1316 C CA . VAL A 1 170 ? -5.560 -12.999 7.547 1.00 81.19 170 VAL A CA 1
ATOM 1317 C C . VAL A 1 170 ? -6.738 -13.761 8.166 1.00 81.19 170 VAL A C 1
ATOM 1319 O O . VAL A 1 170 ? -7.510 -13.187 8.924 1.00 81.19 170 VAL A O 1
ATOM 1322 N N . THR A 1 171 ? -6.872 -15.060 7.885 1.00 77.94 171 THR A N 1
ATOM 1323 C CA . THR A 1 171 ? -7.931 -15.916 8.443 1.00 77.94 171 THR A CA 1
ATOM 1324 C C . THR A 1 171 ? -7.571 -16.557 9.776 1.00 77.94 171 THR A C 1
ATOM 1326 O O . THR A 1 171 ? -8.330 -17.400 10.254 1.00 77.94 171 THR A O 1
ATOM 1329 N N . GLN A 1 172 ? -6.419 -16.229 10.371 1.00 72.31 172 GLN A N 1
ATOM 1330 C CA . GLN A 1 172 ? -6.102 -16.737 11.703 1.00 72.31 172 GLN A CA 1
ATOM 1331 C C . GLN A 1 172 ? -7.217 -16.321 12.667 1.00 72.31 172 GLN A C 1
ATOM 1333 O O . GLN A 1 172 ? -7.623 -15.154 12.637 1.00 72.31 172 GLN A O 1
ATOM 1338 N N . PRO A 1 173 ? -7.748 -17.263 13.475 1.00 58.31 173 PRO A N 1
ATOM 1339 C CA . PRO A 1 173 ? -8.914 -17.006 14.301 1.00 58.31 173 PRO A CA 1
ATOM 1340 C C . PRO A 1 173 ? -8.657 -15.760 15.152 1.00 58.31 173 PRO A C 1
ATOM 1342 O O . PRO A 1 173 ? -7.607 -15.669 15.802 1.00 58.31 173 PRO A O 1
ATOM 1345 N N . PRO A 1 174 ? -9.568 -14.773 15.128 1.00 59.81 174 PRO A N 1
ATOM 1346 C CA . PRO A 1 174 ? -9.380 -13.574 15.917 1.00 59.81 174 PRO A CA 1
ATOM 1347 C C . PRO A 1 174 ? -9.304 -13.962 17.395 1.00 59.81 174 PRO A C 1
ATOM 1349 O O . PRO A 1 174 ? -9.970 -14.891 17.849 1.00 59.81 174 PRO A O 1
ATOM 1352 N N . ARG A 1 175 ? -8.545 -13.197 18.189 1.00 53.97 175 ARG A N 1
ATOM 1353 C CA . ARG A 1 175 ? -8.522 -13.353 19.657 1.00 53.97 175 ARG A CA 1
ATOM 1354 C C . ARG A 1 175 ? -9.900 -13.107 20.314 1.00 53.97 175 ARG A C 1
ATOM 1356 O O . ARG A 1 175 ? -10.015 -13.230 21.526 1.00 53.97 175 ARG A O 1
ATOM 1363 N N . SER A 1 176 ? -10.926 -12.711 19.552 1.00 55.00 176 SER A N 1
ATOM 1364 C CA . SER A 1 176 ? -12.257 -12.327 20.031 1.00 55.00 176 SER A CA 1
ATOM 1365 C C . SER A 1 176 ? -13.347 -12.659 19.004 1.00 55.00 176 SER A C 1
ATOM 1367 O O . SER A 1 176 ? -13.138 -12.487 17.808 1.00 55.00 176 SER A O 1
ATOM 1369 N N . LEU A 1 177 ? -14.526 -13.067 19.486 1.00 52.69 177 LEU A N 1
ATOM 1370 C CA . LEU A 1 177 ? -15.723 -13.405 18.697 1.00 52.69 177 LEU A CA 1
ATOM 1371 C C . LEU A 1 177 ? -16.484 -12.182 18.141 1.00 52.69 177 LEU A C 1
ATOM 1373 O O . LEU A 1 177 ? -17.539 -12.339 17.530 1.00 52.69 177 LEU A O 1
ATOM 1377 N N . ALA A 1 178 ? -15.995 -10.960 18.370 1.00 56.44 178 ALA A N 1
ATOM 1378 C CA . ALA A 1 178 ? -16.639 -9.755 17.857 1.00 56.44 178 ALA A CA 1
ATOM 1379 C C . ALA A 1 178 ? -16.566 -9.700 16.321 1.00 56.44 178 ALA A C 1
ATOM 1381 O O . ALA A 1 178 ? -15.492 -9.867 15.743 1.00 56.44 178 ALA A O 1
ATOM 1382 N N . LEU A 1 179 ? -17.695 -9.387 15.673 1.00 56.22 179 LEU A N 1
ATOM 1383 C CA . LEU A 1 179 ? -17.743 -9.031 14.254 1.00 56.22 179 LEU A CA 1
ATOM 1384 C C . LEU A 1 179 ? -16.864 -7.794 14.034 1.00 56.22 179 LEU A C 1
ATOM 1386 O O . LEU A 1 179 ? -17.261 -6.674 14.355 1.00 56.22 179 LEU A O 1
ATOM 1390 N N . ARG A 1 180 ? -15.643 -7.995 13.536 1.00 65.69 180 ARG A N 1
ATOM 1391 C CA . ARG A 1 180 ? -14.725 -6.910 13.189 1.00 65.69 180 ARG A CA 1
ATOM 1392 C C . ARG A 1 180 ? -14.509 -6.856 11.694 1.00 65.69 180 ARG A C 1
ATOM 1394 O O . ARG A 1 180 ? -14.388 -7.871 11.016 1.00 65.69 180 ARG A O 1
ATOM 1401 N N . THR A 1 181 ? -14.439 -5.632 11.201 1.00 74.56 181 THR A N 1
ATOM 1402 C CA . THR A 1 181 ? -14.060 -5.319 9.833 1.00 74.56 181 THR A CA 1
ATOM 1403 C C . THR A 1 181 ? -12.539 -5.392 9.685 1.00 74.56 181 THR A C 1
ATOM 1405 O O . THR A 1 181 ? -11.860 -4.591 10.338 1.00 74.56 181 THR A O 1
ATOM 1408 N N . PRO A 1 182 ? -11.991 -6.285 8.842 1.00 83.56 182 PRO A N 1
ATOM 1409 C CA . PRO A 1 182 ? -10.547 -6.471 8.718 1.00 83.56 182 PRO A CA 1
ATOM 1410 C C . PRO A 1 182 ? -9.835 -5.190 8.281 1.00 83.56 182 PRO A C 1
ATOM 1412 O O . PRO A 1 182 ? -10.306 -4.481 7.384 1.00 83.56 182 PRO A O 1
ATOM 1415 N N . ARG A 1 183 ? -8.679 -4.907 8.891 1.00 89.06 183 ARG A N 1
ATOM 1416 C CA . ARG A 1 183 ? -7.833 -3.746 8.561 1.00 89.06 183 ARG A CA 1
ATOM 1417 C C . ARG A 1 183 ? -6.447 -4.213 8.159 1.00 89.06 183 ARG A C 1
ATOM 1419 O O . ARG A 1 183 ? -5.617 -4.526 9.010 1.00 89.06 183 ARG A O 1
ATOM 1426 N N . ILE A 1 184 ? -6.203 -4.269 6.860 1.00 91.44 184 ILE A N 1
ATOM 1427 C CA . ILE A 1 184 ? -4.997 -4.872 6.295 1.00 91.44 184 ILE A CA 1
ATOM 1428 C C . ILE A 1 184 ? -4.154 -3.782 5.640 1.00 91.44 184 ILE A C 1
ATOM 1430 O O . ILE A 1 184 ? -4.688 -2.893 4.982 1.00 91.44 184 ILE A O 1
ATOM 1434 N N . VAL A 1 185 ? -2.833 -3.860 5.773 1.00 93.12 185 VAL A N 1
ATOM 1435 C CA . VAL A 1 185 ? -1.888 -3.076 4.968 1.00 93.12 185 VAL A CA 1
ATOM 1436 C C . VAL A 1 185 ? -1.019 -4.029 4.155 1.00 93.12 185 VAL A C 1
ATOM 1438 O O . VAL A 1 185 ? -0.465 -4.983 4.700 1.00 93.12 185 VAL A O 1
ATOM 1441 N N . LEU A 1 186 ? -0.883 -3.760 2.854 1.00 91.88 186 LEU A N 1
ATOM 1442 C CA . LEU A 1 186 ? 0.030 -4.475 1.961 1.00 91.88 186 LEU A CA 1
ATOM 1443 C C . LEU A 1 186 ? 1.254 -3.615 1.636 1.00 91.88 186 LEU A C 1
ATOM 1445 O O . LEU A 1 186 ? 1.153 -2.565 0.990 1.00 91.88 186 LEU A O 1
ATOM 1449 N N . LEU A 1 187 ? 2.418 -4.115 2.035 1.00 91.00 187 LEU A N 1
ATOM 1450 C CA . LEU A 1 187 ? 3.730 -3.494 1.900 1.00 91.00 187 LEU A CA 1
ATOM 1451 C C . LEU A 1 187 ? 4.620 -4.331 0.983 1.00 91.00 187 LEU A C 1
ATOM 1453 O O . LEU A 1 187 ? 4.404 -5.524 0.799 1.00 91.00 187 LEU A O 1
ATOM 1457 N N . GLY A 1 188 ? 5.595 -3.696 0.344 1.00 88.44 188 GLY A N 1
ATOM 1458 C CA . GLY A 1 188 ? 6.502 -4.363 -0.590 1.00 88.44 188 GLY A CA 1
ATOM 1459 C C . GLY A 1 188 ? 7.005 -3.424 -1.680 1.00 88.44 188 GLY A C 1
ATOM 1460 O O . GLY A 1 188 ? 6.395 -2.380 -1.946 1.00 88.44 188 GLY A O 1
ATOM 1461 N N . PHE A 1 189 ? 8.067 -3.818 -2.377 1.00 87.44 189 PHE A N 1
ATOM 1462 C CA . PHE A 1 189 ? 8.626 -3.051 -3.492 1.00 87.44 189 PHE A CA 1
ATOM 1463 C C . PHE A 1 189 ? 7.680 -2.996 -4.713 1.00 87.44 189 PHE A C 1
ATOM 1465 O O . PHE A 1 189 ? 6.707 -3.749 -4.825 1.00 87.44 189 PHE A O 1
ATOM 1472 N N . ALA A 1 190 ? 7.883 -2.058 -5.639 1.00 81.56 190 ALA A N 1
ATOM 1473 C CA . ALA A 1 190 ? 7.106 -2.025 -6.881 1.00 81.56 190 ALA A CA 1
ATOM 1474 C C . ALA A 1 190 ? 7.272 -3.347 -7.665 1.00 81.56 190 ALA A C 1
ATOM 1476 O O . ALA A 1 190 ? 8.358 -3.896 -7.721 1.00 81.56 190 ALA A O 1
ATOM 1477 N N . GLY A 1 191 ? 6.183 -3.911 -8.200 1.00 78.94 191 GLY A N 1
ATOM 1478 C CA . GLY A 1 191 ? 6.243 -5.183 -8.942 1.00 78.94 191 GLY A CA 1
ATOM 1479 C C . GLY A 1 191 ? 6.074 -6.460 -8.101 1.00 78.94 191 GLY A C 1
ATOM 1480 O O . GLY A 1 191 ? 5.873 -7.528 -8.668 1.00 78.94 191 GLY A O 1
ATOM 1481 N N . CYS A 1 192 ? 6.022 -6.389 -6.766 1.00 85.38 192 CYS A N 1
ATOM 1482 C CA . CYS A 1 192 ? 5.788 -7.580 -5.928 1.00 85.38 192 CYS A CA 1
ATOM 1483 C C . CYS A 1 192 ? 4.321 -8.073 -5.871 1.00 85.38 192 CYS A C 1
ATOM 1485 O O . CYS A 1 192 ? 4.024 -9.019 -5.156 1.00 85.38 192 CYS A O 1
ATOM 1487 N N . GLY A 1 193 ? 3.385 -7.454 -6.603 1.00 83.75 193 GLY A N 1
ATOM 1488 C CA . GLY A 1 193 ? 1.999 -7.947 -6.700 1.00 83.75 193 GLY A CA 1
ATOM 1489 C C . GLY A 1 193 ? 1.005 -7.413 -5.660 1.00 83.75 193 GLY A C 1
ATOM 1490 O O . GLY A 1 193 ? -0.098 -7.943 -5.560 1.00 83.75 193 GLY A O 1
ATOM 1491 N N . LYS A 1 194 ? 1.332 -6.337 -4.924 1.00 87.38 194 LYS A N 1
ATOM 1492 C CA . LYS A 1 194 ? 0.427 -5.732 -3.917 1.00 87.38 194 LYS A CA 1
ATOM 1493 C C . LYS A 1 194 ? -0.997 -5.473 -4.424 1.00 87.38 194 LYS A C 1
ATOM 1495 O O . LYS A 1 194 ? -1.951 -5.853 -3.760 1.00 87.38 194 LYS A O 1
ATOM 1500 N N . LYS A 1 195 ? -1.143 -4.824 -5.590 1.00 85.12 195 LYS A N 1
ATOM 1501 C CA . LYS A 1 195 ? -2.461 -4.504 -6.173 1.00 85.12 195 LYS A CA 1
ATOM 1502 C C . LYS A 1 195 ? -3.256 -5.778 -6.481 1.00 85.12 195 LYS A C 1
ATOM 1504 O O . LYS A 1 195 ? -4.428 -5.857 -6.133 1.00 85.12 195 LYS A O 1
ATOM 1509 N N . THR A 1 196 ? -2.604 -6.781 -7.069 1.00 87.00 196 THR A N 1
ATOM 1510 C CA . THR A 1 196 ? -3.223 -8.074 -7.382 1.00 87.00 196 THR A CA 1
ATOM 1511 C C . THR A 1 196 ? -3.709 -8.772 -6.111 1.00 87.00 196 THR A C 1
ATOM 1513 O O . THR A 1 196 ? -4.863 -9.181 -6.042 1.00 87.00 196 THR A O 1
ATOM 1516 N N . GLN A 1 197 ? -2.874 -8.844 -5.069 1.00 88.31 197 GLN A N 1
ATOM 1517 C CA . GLN A 1 197 ? -3.257 -9.450 -3.788 1.00 88.31 197 GLN A CA 1
ATOM 1518 C C . GLN A 1 197 ? -4.389 -8.686 -3.093 1.00 88.31 197 GLN A C 1
ATOM 1520 O O . GLN A 1 197 ? -5.318 -9.307 -2.581 1.00 88.31 197 GLN A O 1
ATOM 1525 N N . ALA A 1 198 ? -4.366 -7.350 -3.137 1.00 88.88 198 ALA A N 1
ATOM 1526 C CA . ALA A 1 198 ? -5.462 -6.533 -2.626 1.00 88.88 198 ALA A CA 1
ATOM 1527 C C . ALA A 1 198 ? -6.781 -6.847 -3.338 1.00 88.88 198 ALA A C 1
ATOM 1529 O O . ALA A 1 198 ? -7.784 -7.079 -2.673 1.00 88.88 198 ALA A O 1
ATOM 1530 N N . GLY A 1 199 ? -6.767 -6.924 -4.673 1.00 87.88 199 GLY A N 1
ATOM 1531 C CA . GLY A 1 199 ? -7.948 -7.262 -5.469 1.00 87.88 199 GLY A CA 1
ATOM 1532 C C . GLY A 1 199 ? -8.504 -8.650 -5.144 1.00 87.88 199 GLY A C 1
ATOM 1533 O O . GLY A 1 199 ? -9.703 -8.795 -4.917 1.00 87.88 199 GLY A O 1
ATOM 1534 N N . LEU A 1 200 ? -7.640 -9.666 -5.042 1.00 88.00 200 LEU A N 1
ATOM 1535 C CA . LEU A 1 200 ? -8.057 -11.032 -4.701 1.00 88.00 200 LEU A CA 1
ATOM 1536 C C . LEU A 1 200 ? -8.665 -11.132 -3.292 1.00 88.00 200 LEU A C 1
ATOM 1538 O O . LEU A 1 200 ? -9.653 -11.841 -3.087 1.00 88.00 200 LEU A O 1
ATOM 1542 N N . LEU A 1 201 ? -8.095 -10.428 -2.312 1.00 87.25 201 LEU A N 1
ATOM 1543 C CA . LEU A 1 201 ? -8.637 -10.372 -0.952 1.00 87.25 201 LEU A CA 1
ATOM 1544 C C . LEU A 1 201 ? -9.945 -9.577 -0.889 1.00 87.25 201 LEU A C 1
ATOM 1546 O O . LEU A 1 201 ? -10.902 -10.022 -0.257 1.00 87.25 201 LEU A O 1
ATOM 1550 N N . ALA A 1 202 ? -10.000 -8.428 -1.565 1.00 88.69 202 ALA A N 1
ATOM 1551 C CA . ALA A 1 202 ? -11.184 -7.583 -1.638 1.00 88.69 202 ALA A CA 1
ATOM 1552 C C . ALA A 1 202 ? -12.374 -8.326 -2.244 1.00 88.69 202 ALA A C 1
ATOM 1554 O O . ALA A 1 202 ? -13.462 -8.288 -1.677 1.00 88.69 202 ALA A O 1
ATOM 1555 N N . ASN A 1 203 ? -12.155 -9.069 -3.329 1.00 86.69 203 ASN A N 1
ATOM 1556 C CA . ASN A 1 203 ? -13.206 -9.849 -3.977 1.00 86.69 203 ASN A CA 1
ATOM 1557 C C . ASN A 1 203 ? -13.709 -10.996 -3.094 1.00 86.69 203 ASN A C 1
ATOM 1559 O O . ASN A 1 203 ? -14.911 -11.230 -3.030 1.00 86.69 203 ASN A O 1
ATOM 1563 N N . LYS A 1 204 ? -12.815 -11.695 -2.381 1.00 83.88 204 LYS A N 1
ATOM 1564 C CA . LYS A 1 204 ? -13.208 -12.832 -1.533 1.00 83.88 204 LYS A CA 1
ATOM 1565 C C . LYS A 1 204 ? -13.951 -12.417 -0.262 1.00 83.88 204 LYS A C 1
ATOM 1567 O O . LYS A 1 204 ? -14.878 -13.109 0.142 1.00 83.88 204 LYS A O 1
ATOM 1572 N N . TYR A 1 205 ? -13.536 -11.321 0.371 1.00 80.69 205 TYR A N 1
ATOM 1573 C CA . TYR A 1 205 ? -14.053 -10.896 1.680 1.00 80.69 205 TYR A CA 1
ATOM 1574 C C . TYR A 1 205 ? -14.949 -9.660 1.621 1.00 80.69 205 TYR A C 1
ATOM 1576 O O . TYR A 1 205 ? -15.380 -9.156 2.654 1.00 80.69 205 TYR A O 1
ATOM 1584 N N . GLY A 1 206 ? -15.202 -9.135 0.424 1.00 82.88 206 GLY A N 1
ATOM 1585 C CA . GLY A 1 206 ? -15.933 -7.889 0.253 1.00 82.88 206 GLY A CA 1
ATOM 1586 C C . GLY A 1 206 ? -15.207 -6.678 0.844 1.00 82.88 206 GLY A C 1
ATOM 1587 O O . GLY A 1 206 ? -15.871 -5.682 1.120 1.00 82.88 206 GLY A O 1
ATOM 1588 N N . LEU A 1 207 ? -13.883 -6.715 1.024 1.00 86.25 207 LEU A N 1
ATOM 1589 C CA . LEU A 1 207 ? -13.111 -5.585 1.562 1.00 86.25 207 LEU A CA 1
ATOM 1590 C C . LEU A 1 207 ? -13.000 -4.448 0.543 1.00 86.25 207 LEU A C 1
ATOM 1592 O O . LEU A 1 207 ? -13.083 -4.662 -0.667 1.00 86.25 207 LEU A O 1
ATOM 1596 N N . LEU A 1 208 ? -12.753 -3.233 1.026 1.00 88.25 208 LEU A N 1
ATOM 1597 C CA . LEU A 1 208 ? -12.430 -2.101 0.161 1.00 88.25 208 LEU A CA 1
ATOM 1598 C C . LEU A 1 208 ? -10.920 -1.979 -0.028 1.00 88.25 208 LEU A C 1
ATOM 1600 O O . LEU A 1 208 ? -10.169 -1.876 0.938 1.00 88.25 208 LEU A O 1
ATOM 1604 N N . THR A 1 209 ? -10.463 -1.943 -1.278 1.00 88.25 209 THR A N 1
ATOM 1605 C CA . THR A 1 209 ? -9.061 -1.622 -1.570 1.00 88.25 209 THR A CA 1
ATOM 1606 C C . THR A 1 209 ? -8.884 -0.110 -1.600 1.00 88.25 209 THR A C 1
ATOM 1608 O O . THR A 1 209 ? -9.500 0.576 -2.412 1.00 88.25 209 THR A O 1
ATOM 1611 N N . ILE A 1 210 ? -8.020 0.410 -0.733 1.00 87.44 210 ILE A N 1
ATOM 1612 C CA . ILE A 1 210 ? -7.653 1.823 -0.673 1.00 87.44 210 ILE A CA 1
ATOM 1613 C C . ILE A 1 210 ? -6.209 1.937 -1.131 1.00 87.44 210 ILE A C 1
ATOM 1615 O O . ILE A 1 210 ? -5.264 1.657 -0.395 1.00 87.44 210 ILE A O 1
ATOM 1619 N N . ASN A 1 211 ? -6.037 2.344 -2.380 1.00 82.56 211 ASN A N 1
ATOM 1620 C CA . ASN A 1 211 ? -4.728 2.620 -2.941 1.00 82.56 211 ASN A CA 1
ATOM 1621 C C . ASN A 1 211 ? -4.395 4.098 -2.729 1.00 82.56 211 ASN A C 1
ATOM 1623 O O . ASN A 1 211 ? -5.050 4.984 -3.281 1.00 82.56 211 ASN A O 1
ATOM 1627 N N . CYS A 1 212 ? -3.359 4.367 -1.939 1.00 78.75 212 CYS A N 1
ATOM 1628 C CA . CYS A 1 212 ? -2.964 5.734 -1.613 1.00 78.75 212 CYS A CA 1
ATOM 1629 C C . CYS A 1 212 ? -2.530 6.525 -2.846 1.00 78.75 212 CYS A C 1
ATOM 1631 O O . CYS A 1 212 ? -2.789 7.720 -2.911 1.00 78.75 212 CYS A O 1
ATOM 1633 N N . GLY A 1 213 ? -1.940 5.869 -3.851 1.00 73.75 213 GLY A N 1
ATOM 1634 C CA . GLY A 1 213 ? -1.605 6.529 -5.113 1.00 73.75 213 GLY A CA 1
ATOM 1635 C C . GLY A 1 213 ? -2.843 7.062 -5.838 1.00 73.75 213 GLY A C 1
ATOM 1636 O O . GLY A 1 213 ? -2.803 8.159 -6.384 1.00 73.75 213 GLY A O 1
ATOM 1637 N N . ASP A 1 214 ? -3.955 6.326 -5.794 1.00 73.75 214 ASP A N 1
ATOM 1638 C CA . ASP A 1 214 ? -5.210 6.720 -6.451 1.00 73.75 214 ASP A CA 1
ATOM 1639 C C . ASP A 1 214 ? -5.883 7.853 -5.683 1.00 73.75 214 ASP A C 1
ATOM 1641 O O . ASP A 1 214 ? -6.368 8.804 -6.291 1.00 73.75 214 ASP A O 1
ATOM 1645 N N . LEU A 1 215 ? -5.849 7.780 -4.348 1.00 76.81 215 LEU A N 1
ATOM 1646 C CA . LEU A 1 215 ? -6.332 8.849 -3.481 1.00 76.81 215 LEU A CA 1
ATOM 1647 C C . LEU A 1 215 ? -5.577 10.152 -3.768 1.00 76.81 215 LEU A C 1
ATOM 1649 O O . LEU A 1 215 ? -6.201 11.162 -4.064 1.00 76.81 215 LEU A O 1
ATOM 1653 N N . ILE A 1 216 ? -4.242 10.107 -3.783 1.00 74.88 216 ILE A N 1
ATOM 1654 C CA . ILE A 1 216 ? -3.405 11.276 -4.076 1.00 74.88 216 ILE A CA 1
ATOM 1655 C C . ILE A 1 216 ? -3.693 11.821 -5.482 1.00 74.88 216 ILE A C 1
ATOM 1657 O O . ILE A 1 216 ? -3.865 13.026 -5.651 1.00 74.88 216 ILE A O 1
ATOM 1661 N N . ARG A 1 217 ? -3.787 10.951 -6.499 1.00 73.25 217 ARG A N 1
ATOM 1662 C CA . ARG A 1 217 ? -4.132 11.369 -7.868 1.00 73.25 217 ARG A CA 1
ATOM 1663 C C . ARG A 1 217 ? -5.489 12.059 -7.934 1.00 73.25 217 ARG A C 1
ATOM 1665 O O . ARG A 1 217 ? -5.607 13.074 -8.610 1.00 73.25 217 ARG A O 1
ATOM 1672 N N . LYS A 1 218 ? -6.491 11.529 -7.232 1.00 76.62 218 LYS A N 1
ATOM 1673 C CA . LYS A 1 218 ? -7.834 12.112 -7.176 1.00 76.62 218 LYS A CA 1
ATOM 1674 C C . LYS A 1 218 ? -7.819 13.491 -6.517 1.00 76.62 218 LYS A C 1
ATOM 1676 O O . LYS A 1 218 ? -8.431 14.410 -7.048 1.00 76.62 218 LYS A O 1
ATOM 1681 N N . GLU A 1 219 ? -7.094 13.649 -5.411 1.00 77.31 219 GLU A N 1
ATOM 1682 C CA . GLU A 1 219 ? -6.927 14.946 -4.743 1.00 77.31 219 GLU A CA 1
ATOM 1683 C C . GLU A 1 219 ? -6.241 15.971 -5.662 1.00 77.31 219 GLU A C 1
ATOM 1685 O O . GLU A 1 219 ? -6.705 17.105 -5.783 1.00 77.31 219 GLU A O 1
ATOM 1690 N N . ILE A 1 220 ? -5.184 15.559 -6.377 1.00 74.69 220 ILE A N 1
ATOM 1691 C CA . ILE A 1 220 ? -4.483 16.406 -7.357 1.00 74.69 220 ILE A CA 1
ATOM 1692 C C . ILE A 1 220 ? -5.412 16.800 -8.514 1.00 74.69 220 ILE A C 1
ATOM 1694 O O . ILE A 1 220 ? -5.481 17.979 -8.854 1.00 74.69 220 ILE A O 1
ATOM 1698 N N . ALA A 1 221 ? -6.127 15.841 -9.110 1.00 75.00 221 ALA A N 1
ATOM 1699 C CA . ALA A 1 221 ? -7.020 16.082 -10.246 1.00 75.00 221 ALA A CA 1
ATOM 1700 C C . ALA A 1 221 ? -8.175 17.024 -9.878 1.00 75.00 221 ALA A C 1
ATOM 1702 O O . ALA A 1 221 ? -8.496 17.946 -10.621 1.00 75.00 221 ALA A O 1
ATOM 1703 N N . ASN A 1 222 ? -8.735 16.856 -8.680 1.00 78.12 222 ASN A N 1
ATOM 1704 C CA . ASN A 1 222 ? -9.778 17.729 -8.149 1.00 78.12 222 ASN A CA 1
ATOM 1705 C C . ASN A 1 222 ? -9.250 19.109 -7.718 1.00 78.12 222 ASN A C 1
ATOM 1707 O O . ASN A 1 222 ? -10.027 19.934 -7.241 1.00 78.12 222 ASN A O 1
ATOM 1711 N N . SER A 1 223 ? -7.942 19.367 -7.857 1.00 76.38 223 SER A N 1
ATOM 1712 C CA . SER A 1 223 ? -7.287 20.613 -7.447 1.00 76.38 223 SER A CA 1
ATOM 1713 C C . SER A 1 223 ? -7.590 21.002 -5.998 1.00 76.38 223 SER A C 1
ATOM 1715 O O . SER A 1 223 ? -7.643 22.193 -5.666 1.00 76.38 223 SER A O 1
ATOM 1717 N N . THR A 1 224 ? -7.784 20.003 -5.127 1.00 76.38 224 THR A N 1
ATOM 1718 C CA . THR A 1 224 ? -8.030 20.249 -3.708 1.00 76.38 224 THR A CA 1
ATOM 1719 C C . THR A 1 224 ? -6.797 20.887 -3.080 1.00 76.38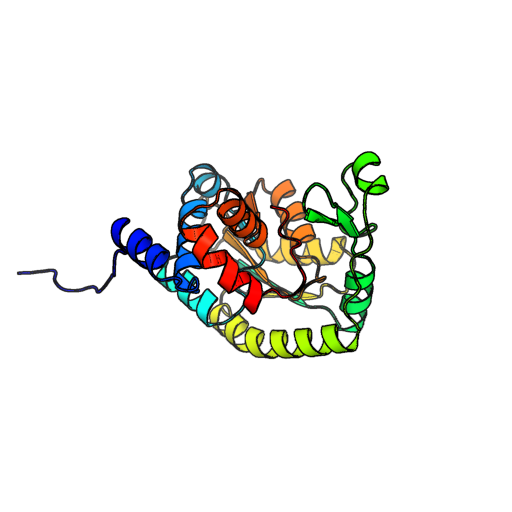 224 THR A C 1
ATOM 1721 O O . THR A 1 224 ? -5.679 20.801 -3.595 1.00 76.38 224 THR A O 1
ATOM 1724 N N . LEU A 1 225 ? -6.995 21.547 -1.945 1.00 70.25 225 LEU A N 1
ATOM 1725 C CA . LEU A 1 225 ? -5.916 22.149 -1.163 1.00 70.25 225 LEU A CA 1
ATOM 1726 C C . LEU A 1 225 ? -4.815 21.125 -0.843 1.00 70.25 225 LEU A C 1
ATOM 1728 O O . LEU A 1 225 ? -3.637 21.343 -1.121 1.00 70.25 225 LEU A O 1
ATOM 1732 N N . LEU A 1 226 ? -5.236 19.944 -0.396 1.00 71.38 226 LEU A N 1
ATOM 1733 C CA . LEU A 1 226 ? -4.372 18.798 -0.165 1.00 71.38 226 LEU A CA 1
ATOM 1734 C C . LEU A 1 226 ? -3.692 18.307 -1.455 1.00 71.38 226 LEU A C 1
ATOM 1736 O O . LEU A 1 226 ? -2.494 18.041 -1.454 1.00 71.38 226 LEU A O 1
ATOM 1740 N N . GLY A 1 227 ? -4.424 18.225 -2.569 1.00 73.38 227 GLY A N 1
ATOM 1741 C CA . GLY A 1 227 ? -3.880 17.843 -3.872 1.00 73.38 227 GLY A CA 1
ATOM 1742 C C . GLY A 1 227 ? -2.755 18.764 -4.345 1.00 73.38 227 GLY A C 1
ATOM 1743 O O . GLY A 1 227 ? -1.731 18.289 -4.839 1.00 73.38 227 GLY A O 1
ATOM 1744 N N . LYS A 1 228 ? -2.895 20.079 -4.138 1.00 74.38 228 LYS A N 1
ATOM 1745 C CA . LYS A 1 228 ? -1.852 21.065 -4.465 1.00 74.38 228 LYS A CA 1
ATOM 1746 C C . LYS A 1 228 ? -0.576 20.830 -3.652 1.00 74.38 228 LYS A C 1
ATOM 1748 O O . LYS A 1 228 ? 0.495 20.751 -4.250 1.00 74.38 228 LYS A O 1
ATOM 1753 N N . ALA A 1 229 ? -0.695 20.632 -2.337 1.00 70.75 229 ALA A N 1
ATOM 1754 C CA . ALA A 1 229 ? 0.439 20.316 -1.461 1.00 70.75 229 ALA A CA 1
ATOM 1755 C C . ALA A 1 229 ? 1.067 18.941 -1.779 1.00 70.75 229 ALA A C 1
ATOM 1757 O O . ALA A 1 229 ? 2.285 18.756 -1.733 1.00 70.75 229 ALA A O 1
ATOM 1758 N N . MET A 1 230 ? 0.247 17.955 -2.157 1.00 73.50 230 MET A N 1
ATOM 1759 C CA . MET A 1 230 ? 0.710 16.613 -2.520 1.00 73.50 230 MET A CA 1
ATOM 1760 C C . MET A 1 230 ? 1.467 16.577 -3.848 1.00 73.50 230 MET A C 1
ATOM 1762 O O . MET A 1 230 ? 2.314 15.702 -4.036 1.00 73.50 230 MET A O 1
ATOM 1766 N N . LYS A 1 231 ? 1.211 17.512 -4.770 1.00 71.81 231 LYS A N 1
ATOM 1767 C CA . LYS A 1 231 ? 1.857 17.539 -6.090 1.00 71.81 231 LYS A CA 1
ATOM 1768 C C . LYS A 1 231 ? 3.386 17.587 -5.981 1.00 71.81 231 LYS A C 1
ATOM 1770 O O . LYS A 1 231 ? 4.073 16.821 -6.660 1.00 71.81 231 LYS A O 1
ATOM 1775 N N . SER A 1 232 ? 3.920 18.421 -5.091 1.00 67.44 232 SER A N 1
ATOM 1776 C CA . SER A 1 232 ? 5.364 18.542 -4.857 1.00 67.44 232 SER A CA 1
ATOM 1777 C C . SER A 1 232 ? 5.936 17.380 -4.032 1.00 67.44 232 SER A C 1
ATOM 1779 O O . SER A 1 232 ? 7.057 16.924 -4.280 1.00 67.44 232 SER A O 1
ATOM 1781 N N . TYR A 1 233 ? 5.153 16.824 -3.100 1.00 67.81 233 TYR A N 1
ATOM 1782 C CA . TYR A 1 233 ? 5.510 15.603 -2.373 1.00 67.81 233 TYR A CA 1
ATOM 1783 C C . TYR A 1 233 ? 5.704 14.409 -3.319 1.00 67.81 233 TYR A C 1
ATOM 1785 O O . TYR A 1 233 ? 6.704 13.692 -3.230 1.00 67.81 233 TYR A O 1
ATOM 1793 N N . VAL A 1 234 ? 4.770 14.219 -4.252 1.00 64.50 234 VAL A N 1
ATOM 1794 C CA . VAL A 1 234 ? 4.798 13.144 -5.249 1.00 64.50 234 VAL A CA 1
ATOM 1795 C C . VAL A 1 234 ? 5.948 13.327 -6.232 1.00 64.50 234 VAL A C 1
ATOM 1797 O O . VAL A 1 234 ? 6.654 12.360 -6.514 1.00 64.50 234 VAL A O 1
ATOM 1800 N N . ALA A 1 235 ? 6.184 14.554 -6.706 1.00 62.31 235 ALA A N 1
ATOM 1801 C CA . ALA A 1 235 ? 7.291 14.852 -7.615 1.00 62.31 235 ALA A CA 1
ATOM 1802 C C . ALA A 1 235 ? 8.661 14.462 -7.026 1.00 62.31 235 ALA A C 1
ATOM 1804 O O . ALA A 1 235 ? 9.520 13.967 -7.753 1.00 62.31 235 ALA A O 1
ATOM 1805 N N . ARG A 1 236 ? 8.849 14.630 -5.709 1.00 60.34 236 ARG A N 1
ATOM 1806 C CA . ARG A 1 236 ? 10.108 14.305 -5.015 1.00 60.34 236 ARG A CA 1
ATOM 1807 C C . ARG A 1 236 ? 10.227 12.839 -4.596 1.00 60.34 236 ARG A C 1
ATOM 1809 O O . ARG A 1 236 ? 11.313 12.279 -4.684 1.00 60.34 236 ARG A O 1
ATOM 1816 N N . ASN A 1 237 ? 9.134 12.213 -4.152 1.00 53.56 237 ASN A N 1
ATOM 1817 C CA . ASN A 1 237 ? 9.171 10.885 -3.521 1.00 53.56 237 ASN A CA 1
ATOM 1818 C C . ASN A 1 237 ? 8.648 9.734 -4.407 1.00 53.56 237 ASN A C 1
ATOM 1820 O O . ASN A 1 237 ? 8.800 8.568 -4.046 1.00 53.56 237 ASN A O 1
ATOM 1824 N N . MET A 1 238 ? 8.042 10.019 -5.566 1.00 52.91 238 MET A N 1
ATOM 1825 C CA . MET A 1 238 ? 7.622 9.014 -6.559 1.00 52.91 238 MET A CA 1
ATOM 1826 C C . MET A 1 238 ? 8.032 9.408 -7.995 1.00 52.91 238 MET A C 1
ATOM 1828 O O . MET A 1 238 ? 7.168 9.609 -8.856 1.00 52.91 238 MET A O 1
ATOM 1832 N N . PRO A 1 239 ? 9.340 9.495 -8.299 1.00 37.72 239 PRO A N 1
ATOM 1833 C CA . PRO A 1 239 ? 9.803 9.903 -9.622 1.00 37.72 239 PRO A CA 1
ATOM 1834 C C . PRO A 1 239 ? 9.404 8.890 -10.713 1.00 37.72 239 PRO A C 1
ATOM 1836 O O . PRO A 1 239 ? 9.647 7.688 -10.589 1.00 37.72 239 PRO A O 1
ATOM 1839 N N . GLY A 1 240 ? 8.817 9.383 -11.811 1.00 41.16 240 GLY A N 1
ATOM 1840 C CA . GLY A 1 240 ? 8.576 8.614 -13.043 1.00 41.16 240 GLY A CA 1
ATOM 1841 C C . GLY A 1 240 ? 7.204 7.944 -13.197 1.00 41.16 240 GLY A C 1
ATOM 1842 O O . GLY A 1 240 ? 7.060 7.086 -14.061 1.00 41.16 240 GLY A O 1
ATOM 1843 N N . LYS A 1 241 ? 6.195 8.298 -12.385 1.00 42.12 241 LYS A N 1
ATOM 1844 C CA . LYS A 1 241 ? 4.853 7.679 -12.454 1.00 42.12 241 LYS A C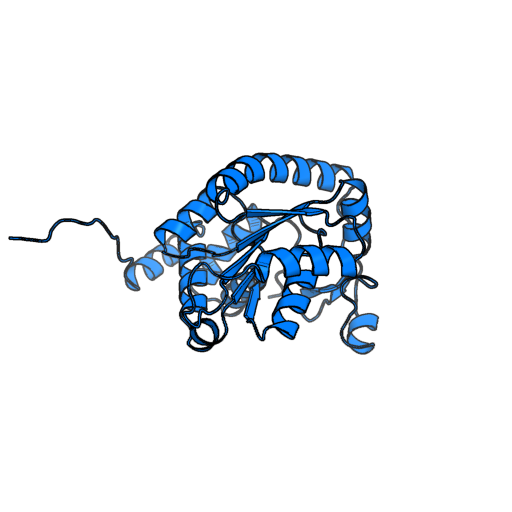A 1
ATOM 1845 C C . LYS A 1 241 ? 3.711 8.561 -12.957 1.00 42.12 241 LYS A C 1
ATOM 1847 O O . LYS A 1 241 ? 2.583 8.076 -12.978 1.00 42.12 241 LYS A O 1
ATOM 1852 N N . ILE A 1 242 ? 3.946 9.818 -13.335 1.00 41.12 242 ILE A N 1
ATOM 1853 C CA . ILE A 1 242 ? 2.838 10.711 -13.703 1.00 41.12 242 ILE A CA 1
ATOM 1854 C C . ILE A 1 242 ? 3.227 11.605 -14.886 1.00 41.12 242 ILE A C 1
ATOM 1856 O O . ILE A 1 242 ? 4.030 12.519 -14.698 1.00 41.12 242 ILE A O 1
ATOM 1860 N N . PRO A 1 243 ? 2.649 11.406 -16.085 1.00 36.31 243 PRO A N 1
ATOM 1861 C CA . PRO A 1 243 ? 2.365 12.534 -16.952 1.00 36.31 243 PRO A CA 1
ATOM 1862 C C . PRO A 1 243 ? 1.215 13.312 -16.303 1.00 36.31 243 PRO A C 1
ATOM 1864 O O . PRO A 1 243 ? 0.105 12.801 -16.153 1.00 36.31 243 PRO A O 1
ATOM 1867 N N . PHE A 1 244 ? 1.498 14.521 -15.823 1.00 43.47 244 PHE A N 1
ATOM 1868 C CA . PHE A 1 244 ? 0.444 15.449 -15.433 1.00 43.47 244 PHE A CA 1
ATOM 1869 C C . PHE A 1 244 ? -0.145 15.990 -16.734 1.00 43.47 244 PHE A C 1
ATOM 1871 O O . PHE A 1 244 ? 0.373 16.966 -17.269 1.00 43.47 244 PHE A O 1
ATOM 1878 N N . ASN A 1 245 ? -1.168 15.335 -17.283 1.00 31.58 245 ASN A N 1
ATOM 1879 C CA . ASN A 1 245 ? -1.954 15.999 -18.314 1.00 31.58 245 ASN A CA 1
ATOM 1880 C C . ASN A 1 245 ? -2.810 17.062 -17.626 1.00 31.58 245 ASN A C 1
ATOM 1882 O O . ASN A 1 245 ? -3.555 16.765 -16.689 1.00 31.58 245 ASN A O 1
ATOM 1886 N N . HIS A 1 246 ? -2.562 18.298 -18.051 1.00 33.12 246 HIS A N 1
ATOM 1887 C CA . HIS A 1 246 ? -3.363 19.481 -17.782 1.00 33.12 246 HIS A CA 1
ATOM 1888 C C . HIS A 1 246 ? -4.747 19.362 -18.416 1.00 33.12 246 HIS A C 1
ATOM 1890 O O . HIS A 1 246 ? -4.844 18.716 -19.485 1.00 33.12 246 HIS A O 1
#

Radius of gyration: 18.92 Å; chains: 1; bounding box: 40×50×64 Å